Protein AF-A0A645EIF6-F1 (afdb_monomer)

Mean predicted aligned error: 8.86 Å

Radius of gyration: 21.14 Å; Cα contacts (8 Å, |Δi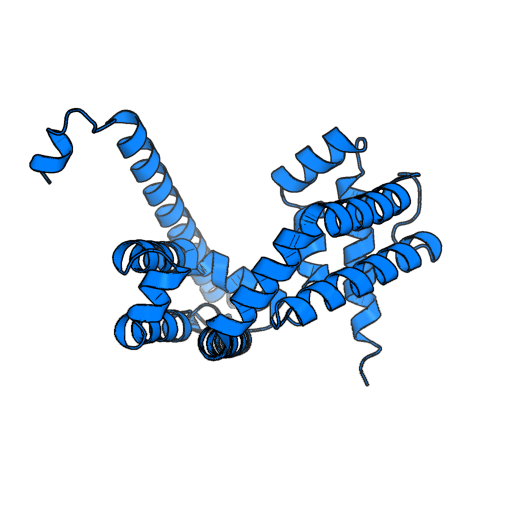|>4): 190; chains: 1; bounding box: 57×41×48 Å

Structure (mmCIF, N/CA/C/O backbone):
data_AF-A0A645EIF6-F1
#
_entry.id   AF-A0A645EIF6-F1
#
loop_
_atom_site.group_PDB
_atom_site.id
_atom_site.type_symbol
_atom_site.label_atom_id
_atom_site.label_alt_id
_atom_site.label_comp_id
_atom_site.label_asym_id
_atom_site.label_entity_id
_atom_site.label_seq_id
_atom_site.pdbx_PDB_ins_code
_atom_site.Cartn_x
_atom_site.Cartn_y
_atom_site.Cartn_z
_atom_site.occupancy
_atom_site.B_iso_or_equiv
_atom_site.auth_seq_id
_atom_site.auth_comp_id
_atom_site.auth_asym_id
_atom_site.auth_atom_id
_atom_site.pdbx_PDB_model_num
ATOM 1 N N . MET A 1 1 ? -27.249 -15.698 20.398 1.00 51.16 1 MET A N 1
ATOM 2 C CA . MET A 1 1 ? -26.925 -16.714 19.358 1.00 51.16 1 MET A CA 1
ATOM 3 C C . MET A 1 1 ? -28.160 -17.362 18.731 1.00 51.16 1 MET A C 1
ATOM 5 O O . MET A 1 1 ? -28.195 -17.423 17.511 1.00 51.16 1 MET A O 1
ATOM 9 N N . LYS A 1 2 ? -29.167 -17.816 19.500 1.00 51.44 2 LYS A N 1
ATOM 10 C CA . LYS A 1 2 ? -30.394 -18.413 18.924 1.00 51.44 2 LYS A CA 1
ATOM 11 C C . LYS A 1 2 ? -31.182 -17.463 18.007 1.00 51.44 2 LYS A C 1
ATOM 13 O O . LYS A 1 2 ? -31.677 -17.922 16.993 1.00 51.44 2 LYS A O 1
ATOM 18 N N . GLU A 1 3 ? -31.217 -16.166 18.308 1.00 53.44 3 GLU A N 1
ATOM 19 C CA . GLU A 1 3 ? -32.010 -15.179 17.551 1.00 53.44 3 GLU A CA 1
ATOM 20 C C . GLU A 1 3 ? -31.467 -14.873 16.145 1.00 53.44 3 GLU A C 1
ATOM 22 O O . GLU A 1 3 ? -32.241 -14.684 15.211 1.00 53.44 3 GLU A O 1
ATOM 27 N N . ILE A 1 4 ? -30.140 -14.888 15.960 1.00 56.91 4 ILE A N 1
ATOM 28 C CA . ILE A 1 4 ? -29.507 -14.660 14.646 1.00 56.91 4 ILE A CA 1
ATOM 29 C C . ILE A 1 4 ? -29.762 -15.854 13.715 1.00 56.91 4 ILE A C 1
ATOM 31 O O . ILE A 1 4 ? -29.999 -15.670 12.527 1.00 56.91 4 ILE A O 1
ATOM 35 N N . LEU A 1 5 ? -29.766 -17.073 14.268 1.00 56.78 5 LEU A N 1
ATOM 36 C CA . LEU A 1 5 ? -29.993 -18.321 13.530 1.00 56.78 5 LEU A CA 1
ATOM 37 C C . LEU A 1 5 ? -31.447 -18.498 13.060 1.00 56.78 5 LEU A C 1
ATOM 39 O O . LEU A 1 5 ? -31.705 -19.350 12.214 1.00 56.78 5 LEU A O 1
ATOM 43 N N . THR A 1 6 ? -32.384 -17.731 13.621 1.00 61.31 6 THR A N 1
ATOM 44 C CA . THR A 1 6 ? -33.819 -17.782 13.301 1.00 61.31 6 THR A CA 1
ATOM 45 C C . THR A 1 6 ? -34.284 -16.626 12.413 1.00 61.31 6 THR A C 1
ATOM 47 O O . THR A 1 6 ? -35.467 -16.553 12.093 1.00 61.31 6 THR A O 1
ATOM 50 N N . SER A 1 7 ? -33.387 -15.715 12.015 1.00 65.75 7 SER A N 1
ATOM 51 C CA . SER A 1 7 ? -33.741 -14.586 11.149 1.00 65.75 7 SER A CA 1
ATOM 52 C C . SER A 1 7 ? -34.007 -15.051 9.707 1.00 65.75 7 SER A C 1
ATOM 54 O O . SER A 1 7 ? -33.178 -15.771 9.148 1.00 65.75 7 SER A O 1
ATOM 56 N N . PRO A 1 8 ? -35.093 -14.598 9.049 1.00 64.19 8 PRO A N 1
ATOM 57 C CA . PRO A 1 8 ? -35.368 -14.896 7.638 1.00 64.19 8 PRO A CA 1
ATOM 58 C C . PRO A 1 8 ? -34.280 -14.404 6.670 1.00 64.19 8 PRO A C 1
ATOM 60 O O . PRO A 1 8 ? -34.199 -14.879 5.543 1.00 64.19 8 PRO A O 1
ATOM 63 N N . GLN A 1 9 ? -33.452 -13.446 7.103 1.00 64.50 9 GLN A N 1
ATOM 64 C CA . GLN A 1 9 ? -32.334 -12.890 6.333 1.00 64.50 9 GLN A CA 1
ATOM 65 C C . GLN A 1 9 ? -31.000 -13.610 6.604 1.00 64.50 9 GLN A C 1
ATOM 67 O O . GLN A 1 9 ? -29.973 -13.243 6.034 1.00 64.50 9 GLN A O 1
ATOM 72 N N . TYR A 1 10 ? -30.977 -14.608 7.495 1.00 67.62 10 TYR A N 1
ATOM 73 C CA . TYR A 1 10 ? -29.758 -15.331 7.844 1.00 67.62 10 TYR A CA 1
ATOM 74 C C . TYR A 1 10 ? -29.391 -16.351 6.762 1.00 67.62 10 TYR A C 1
ATOM 76 O O . TYR A 1 10 ? -29.879 -17.483 6.742 1.00 67.62 10 TYR A O 1
ATOM 84 N N . ASP A 1 11 ? -28.476 -15.959 5.876 1.00 79.69 11 ASP A N 1
ATOM 85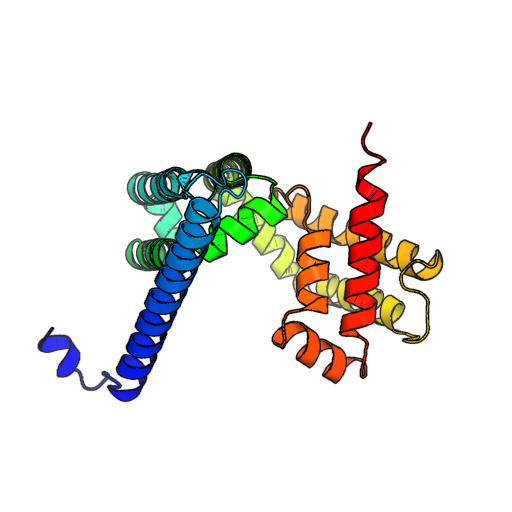 C CA . ASP A 1 11 ? -27.846 -16.882 4.938 1.00 79.69 11 ASP A CA 1
ATOM 86 C C . ASP A 1 11 ? -26.803 -17.740 5.672 1.00 79.69 11 ASP A C 1
ATOM 88 O O . ASP A 1 11 ? -25.649 -17.353 5.900 1.00 79.69 11 ASP A O 1
ATOM 92 N N . LYS A 1 12 ? -27.230 -18.946 6.050 1.00 77.81 12 LYS A N 1
ATOM 93 C CA . LYS A 1 12 ? -26.395 -19.946 6.721 1.00 77.81 12 LYS A CA 1
ATOM 94 C C . LYS A 1 12 ? -25.148 -20.312 5.906 1.00 77.81 12 LYS A C 1
ATOM 96 O O . LYS A 1 12 ? -24.107 -20.586 6.501 1.00 77.81 12 LYS A O 1
ATOM 101 N N . VAL A 1 13 ? -25.228 -20.314 4.574 1.00 77.88 13 VAL A N 1
ATOM 102 C CA . VAL A 1 13 ? -24.093 -20.635 3.695 1.00 77.88 13 VAL A CA 1
ATOM 103 C C . VAL A 1 13 ? -23.075 -19.499 3.738 1.00 77.88 13 VAL A C 1
ATOM 105 O O . VAL A 1 13 ? -21.893 -19.745 3.985 1.00 77.88 13 VAL A O 1
ATOM 108 N N . GLN A 1 14 ? -23.525 -18.250 3.608 1.00 73.75 14 GLN A N 1
ATOM 109 C CA . GLN A 1 14 ? -22.651 -17.081 3.714 1.00 73.75 14 GLN A CA 1
ATOM 110 C C . GLN A 1 14 ? -22.001 -16.970 5.105 1.00 73.75 14 GLN A C 1
ATOM 112 O O . GLN A 1 14 ? -20.808 -16.676 5.216 1.00 73.75 14 GLN A O 1
ATOM 117 N N . ALA A 1 15 ? -22.749 -17.256 6.174 1.00 74.38 15 ALA A N 1
ATOM 118 C CA . ALA A 1 15 ? -22.218 -17.264 7.535 1.00 74.38 15 ALA A CA 1
ATOM 119 C C . ALA A 1 15 ? -21.129 -18.333 7.729 1.00 74.38 15 ALA A C 1
ATOM 121 O O . ALA A 1 15 ? -20.091 -18.048 8.330 1.00 74.38 15 ALA A O 1
ATOM 122 N N . LEU A 1 16 ? -21.322 -19.539 7.182 1.00 77.19 16 LEU A N 1
ATOM 123 C CA . LEU A 1 16 ? -20.317 -20.605 7.206 1.00 77.19 16 LEU A CA 1
ATOM 124 C C . LEU A 1 16 ? -19.075 -20.250 6.378 1.00 77.19 16 LEU A C 1
ATOM 126 O O . LEU A 1 16 ? -17.961 -20.545 6.809 1.00 77.19 16 LEU A O 1
ATOM 130 N N . HIS A 1 17 ? -19.232 -19.573 5.236 1.00 73.56 17 HIS A N 1
ATOM 131 C CA . HIS A 1 17 ? -18.097 -19.054 4.468 1.00 73.56 17 HIS A CA 1
ATOM 132 C C . HIS A 1 17 ? -17.269 -18.051 5.276 1.00 73.56 17 HIS A C 1
ATOM 134 O O . HIS A 1 17 ? -16.054 -18.218 5.370 1.00 73.56 17 HIS A O 1
ATOM 140 N N . ARG A 1 18 ? -17.916 -17.080 5.934 1.00 71.69 18 ARG A N 1
ATOM 141 C CA . ARG A 1 18 ? -17.232 -16.112 6.811 1.00 71.69 18 ARG A CA 1
ATOM 142 C C . ARG A 1 18 ? -16.542 -16.793 7.995 1.00 71.69 18 ARG A C 1
ATOM 144 O O . ARG A 1 18 ? -15.424 -16.435 8.352 1.00 71.69 18 ARG A O 1
ATOM 151 N N . GLN A 1 19 ? -17.176 -17.801 8.597 1.00 75.12 19 GLN A N 1
ATOM 152 C CA . GLN A 1 19 ? -16.554 -18.587 9.668 1.00 75.12 19 GLN A CA 1
ATOM 153 C C . GLN A 1 19 ? -15.335 -19.367 9.173 1.00 75.12 19 GLN A C 1
ATOM 155 O O . GLN A 1 19 ? -14.311 -19.387 9.853 1.00 75.12 19 GLN A O 1
ATOM 160 N N . LYS A 1 20 ? -15.419 -19.989 7.992 1.00 81.88 20 LYS A N 1
ATOM 161 C CA . LYS A 1 20 ? -14.292 -20.694 7.376 1.00 81.88 20 LYS A CA 1
ATOM 162 C C . LYS A 1 20 ? -13.128 -19.741 7.113 1.00 81.88 20 LYS A C 1
ATOM 164 O O . LYS A 1 20 ? -12.001 -20.082 7.448 1.00 81.88 20 LYS A O 1
ATOM 169 N N . GLU A 1 21 ? -13.401 -18.564 6.562 1.00 72.38 21 GLU A N 1
ATOM 170 C CA . GLU A 1 21 ? -12.395 -17.528 6.320 1.00 72.38 21 GLU A CA 1
ATOM 171 C C . GLU A 1 21 ? -11.705 -17.102 7.624 1.00 72.38 21 GLU A C 1
ATOM 173 O O . GLU A 1 21 ? -10.480 -17.170 7.723 1.00 72.38 21 GLU A O 1
ATOM 178 N N . LEU A 1 22 ? -12.482 -16.808 8.674 1.00 69.00 22 LEU A N 1
ATOM 179 C CA . LEU A 1 22 ? -11.948 -16.478 9.997 1.00 69.00 22 LEU A CA 1
ATOM 180 C C . LEU A 1 22 ? -11.070 -17.605 10.570 1.00 69.00 22 LEU A C 1
ATOM 182 O O . LEU A 1 22 ? -10.012 -17.347 11.145 1.00 69.00 22 LEU A O 1
ATOM 186 N N . LEU A 1 23 ? -11.493 -18.864 10.429 1.00 81.06 23 LEU A N 1
ATOM 187 C CA . LEU A 1 23 ? -10.721 -20.022 10.885 1.00 81.06 23 LEU A CA 1
ATOM 188 C C . LEU A 1 23 ? -9.432 -20.209 10.076 1.00 81.06 23 LEU A C 1
ATOM 190 O O . LEU A 1 23 ? -8.394 -20.517 10.662 1.00 81.06 23 LEU A O 1
ATOM 194 N N . SER A 1 24 ? -9.470 -19.990 8.760 1.00 73.88 24 SER A N 1
ATOM 195 C CA . SER A 1 24 ? -8.284 -20.019 7.899 1.00 73.88 24 SER A CA 1
ATOM 196 C C . SER A 1 24 ? -7.268 -18.958 8.314 1.00 73.88 24 SER A C 1
ATOM 198 O O . SER A 1 24 ? -6.104 -19.294 8.513 1.00 73.88 24 SER A O 1
ATOM 200 N N . MET A 1 25 ? -7.709 -17.725 8.568 1.00 63.22 25 MET A N 1
ATOM 201 C CA . MET A 1 25 ? -6.835 -16.652 9.056 1.00 63.22 25 MET A CA 1
ATOM 202 C C . MET A 1 25 ? -6.209 -16.991 10.416 1.00 63.22 25 MET A C 1
ATOM 204 O O . MET A 1 25 ? -5.009 -16.803 10.616 1.00 63.22 25 MET A O 1
ATOM 208 N N . LYS A 1 26 ? -6.997 -17.554 11.346 1.00 73.38 26 LYS A N 1
ATOM 209 C CA . LYS A 1 26 ? -6.488 -18.014 12.650 1.00 73.38 26 LYS A CA 1
ATOM 210 C C . LYS A 1 26 ? -5.433 -19.108 12.500 1.00 73.38 26 LYS A C 1
ATOM 212 O O . LYS A 1 26 ? -4.408 -19.054 13.175 1.00 73.38 26 LYS A O 1
ATOM 217 N N . ARG A 1 27 ? -5.665 -20.088 11.622 1.00 83.00 27 ARG A N 1
ATOM 218 C CA . ARG A 1 27 ? -4.697 -21.152 11.321 1.00 83.00 27 ARG A CA 1
ATOM 219 C C . ARG A 1 27 ? -3.406 -20.575 10.746 1.00 83.00 27 ARG A C 1
ATOM 221 O O . ARG A 1 27 ? -2.331 -20.948 11.200 1.00 83.00 27 ARG A O 1
ATOM 228 N N . ASP A 1 28 ? -3.505 -19.672 9.778 1.00 74.81 28 ASP A N 1
ATOM 229 C CA . ASP A 1 28 ? -2.331 -19.103 9.117 1.00 74.81 28 ASP A CA 1
ATOM 230 C C . ASP A 1 28 ? -1.497 -18.276 10.108 1.00 74.81 28 ASP A C 1
ATOM 232 O O . ASP A 1 28 ? -0.284 -18.463 10.181 1.00 74.81 28 ASP A O 1
ATOM 236 N N . ARG A 1 29 ? -2.144 -17.493 10.986 1.00 75.69 29 ARG A N 1
ATOM 237 C CA . ARG A 1 29 ? -1.485 -16.822 12.122 1.00 75.69 29 ARG A CA 1
ATOM 238 C C . ARG A 1 29 ? -0.733 -17.811 13.016 1.00 75.69 29 ARG A C 1
ATOM 240 O O . ARG A 1 29 ? 0.424 -17.574 13.348 1.00 75.69 29 ARG A O 1
ATOM 247 N N . LEU A 1 30 ? -1.369 -18.918 13.408 1.00 78.06 30 LEU A N 1
ATOM 248 C CA . LEU A 1 30 ? -0.732 -19.941 14.248 1.00 78.06 30 LEU A CA 1
ATOM 249 C C . LEU A 1 30 ? 0.471 -20.591 13.551 1.00 78.06 30 LEU A C 1
ATOM 251 O O . LEU A 1 30 ? 1.512 -20.756 14.179 1.00 78.06 30 LEU A O 1
ATOM 255 N N . ASN A 1 31 ? 0.363 -20.908 12.260 1.00 79.31 31 ASN A N 1
ATOM 256 C CA . ASN A 1 31 ? 1.466 -21.473 11.480 1.00 79.31 31 ASN A CA 1
ATOM 257 C C . ASN A 1 31 ? 2.659 -20.511 11.392 1.00 79.31 31 ASN A C 1
ATOM 259 O O . ASN A 1 31 ? 3.809 -20.934 11.511 1.00 79.31 31 ASN A O 1
ATOM 263 N N . GLU A 1 32 ? 2.402 -19.212 11.223 1.00 71.19 32 GLU A N 1
ATOM 264 C CA . GLU A 1 32 ? 3.459 -18.201 11.228 1.00 71.19 32 GLU A CA 1
ATOM 265 C C . GLU A 1 32 ? 4.150 -18.100 12.595 1.00 71.19 32 GLU A C 1
ATOM 267 O O . GLU A 1 32 ? 5.382 -18.080 12.649 1.00 71.19 32 GLU A O 1
ATOM 272 N N . LEU A 1 33 ? 3.380 -18.121 13.692 1.00 72.12 33 LEU A N 1
ATOM 273 C CA . LEU A 1 33 ? 3.921 -18.145 15.056 1.00 72.12 33 LEU A CA 1
ATOM 274 C C . LEU A 1 33 ? 4.787 -19.391 15.299 1.00 72.12 33 LEU A C 1
ATOM 276 O O . LEU A 1 33 ? 5.881 -19.276 15.851 1.00 72.12 33 LEU A O 1
ATOM 280 N N . ILE A 1 34 ? 4.342 -20.567 14.845 1.00 80.12 34 ILE A N 1
ATOM 281 C CA . ILE A 1 34 ? 5.116 -21.815 14.934 1.00 80.12 34 ILE A CA 1
ATOM 282 C C . ILE A 1 34 ? 6.436 -21.682 14.163 1.00 80.12 34 ILE A C 1
ATOM 284 O O . ILE A 1 34 ? 7.499 -21.921 14.731 1.00 80.12 34 ILE A O 1
ATOM 288 N N . SER A 1 35 ? 6.400 -21.212 12.912 1.00 75.56 35 SER A N 1
ATOM 289 C CA . SER A 1 35 ? 7.607 -20.996 12.097 1.00 75.56 35 SER A CA 1
ATOM 290 C C . SER A 1 35 ? 8.598 -20.025 12.761 1.00 75.56 35 SER A C 1
ATOM 292 O O . SER A 1 35 ? 9.815 -20.205 12.673 1.00 75.56 35 SER A O 1
ATOM 294 N N . MET A 1 36 ? 8.110 -18.981 13.438 1.00 69.44 36 MET A N 1
ATOM 295 C CA . MET A 1 36 ? 8.966 -18.060 14.198 1.00 69.44 36 MET A CA 1
ATOM 296 C C . MET A 1 36 ? 9.639 -18.751 15.391 1.00 69.44 36 MET A C 1
ATOM 298 O O . MET A 1 36 ? 10.845 -18.589 15.593 1.00 69.44 36 MET A O 1
ATOM 302 N N . ILE A 1 37 ? 8.890 -19.562 16.147 1.00 74.88 37 ILE A N 1
ATOM 303 C CA . ILE A 1 37 ? 9.431 -20.364 17.254 1.00 74.88 37 ILE A CA 1
ATOM 304 C C . ILE A 1 37 ? 10.510 -21.323 16.738 1.00 74.88 37 ILE A C 1
ATOM 306 O O . ILE A 1 37 ? 11.595 -21.389 17.312 1.00 74.88 37 ILE A O 1
ATOM 310 N N . GLU A 1 38 ? 10.262 -22.014 15.626 1.00 81.19 38 GLU A N 1
ATOM 311 C CA . GLU A 1 38 ? 11.224 -22.938 15.018 1.00 81.19 38 GLU A CA 1
ATOM 312 C C . GLU A 1 38 ? 12.530 -22.248 14.601 1.00 81.19 38 GLU A C 1
ATOM 314 O O . GLU A 1 38 ? 13.613 -22.790 14.828 1.00 81.19 38 GLU A O 1
ATOM 319 N N . LYS A 1 39 ? 12.460 -21.041 14.022 1.00 72.81 39 LYS A N 1
ATOM 320 C CA . LYS A 1 39 ? 13.656 -20.250 13.677 1.00 72.81 39 LYS A CA 1
ATOM 321 C C . LYS A 1 39 ? 14.458 -19.853 14.916 1.00 72.81 39 LYS A C 1
ATOM 323 O O . LYS A 1 39 ? 15.686 -19.943 14.893 1.00 72.81 39 LYS A O 1
ATOM 328 N N . LYS A 1 40 ? 13.772 -19.474 16.001 1.00 69.12 40 LYS A N 1
ATOM 329 C CA . LYS A 1 40 ? 14.403 -19.147 17.288 1.00 69.12 40 LYS A CA 1
ATOM 330 C C . LYS A 1 40 ? 15.087 -20.367 17.910 1.00 69.12 40 LYS A C 1
ATOM 332 O O . LYS A 1 40 ? 16.219 -20.260 18.370 1.00 69.12 40 LYS A O 1
ATOM 337 N N . LEU A 1 41 ? 14.436 -21.533 17.880 1.00 76.62 41 LEU A N 1
ATOM 338 C CA . LEU A 1 41 ? 15.011 -22.795 18.363 1.00 76.62 41 LEU A CA 1
ATOM 339 C C . LEU A 1 41 ? 16.270 -23.209 17.584 1.00 76.62 41 LEU A C 1
ATOM 341 O O . LEU A 1 41 ? 17.172 -23.809 18.158 1.00 76.62 41 LEU A O 1
ATOM 345 N N . LYS A 1 42 ? 16.360 -22.859 16.295 1.00 82.25 42 LYS A N 1
ATOM 346 C CA . LYS A 1 42 ? 17.521 -23.135 15.429 1.00 82.25 42 LYS A CA 1
ATOM 347 C C . LYS A 1 42 ? 18.681 -22.13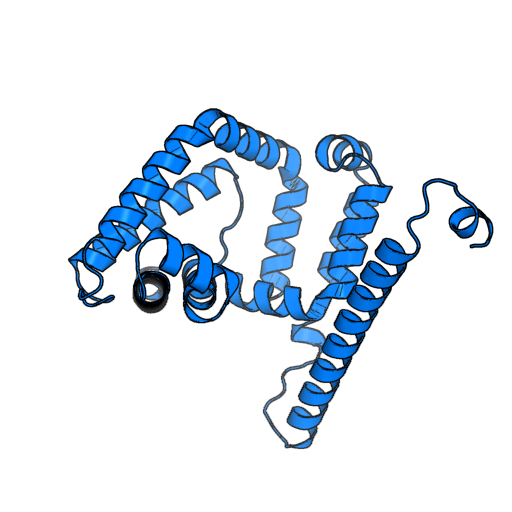8 15.589 1.00 82.25 42 LYS A C 1
ATOM 349 O O . LYS A 1 42 ? 19.636 -22.206 14.823 1.00 82.25 42 LYS A O 1
ATOM 354 N N . GLY A 1 43 ? 18.613 -21.218 16.554 1.00 69.44 43 GLY A N 1
ATOM 355 C CA . GLY A 1 43 ? 19.682 -20.249 16.819 1.00 69.44 43 GLY A CA 1
ATOM 356 C C . GLY A 1 43 ? 19.782 -19.110 15.798 1.00 69.44 43 GLY A C 1
ATOM 357 O O . GLY A 1 43 ? 20.800 -18.425 15.759 1.00 69.44 43 GLY A O 1
ATOM 358 N N . GLY A 1 44 ? 18.751 -18.894 14.968 1.00 61.12 44 GLY A N 1
ATOM 359 C CA . GLY A 1 44 ? 18.679 -17.718 14.095 1.00 61.12 44 GLY A CA 1
ATOM 360 C C . GLY A 1 44 ? 18.604 -16.423 14.911 1.00 61.12 44 GLY A C 1
ATOM 361 O O . GLY A 1 44 ? 18.023 -16.419 16.000 1.00 61.12 44 GLY A O 1
ATOM 362 N N . SER A 1 45 ? 19.193 -15.331 14.399 1.00 57.78 45 SER A N 1
ATOM 363 C CA . SER A 1 45 ? 19.194 -14.037 15.090 1.00 57.78 45 SER A CA 1
ATOM 364 C C . SER A 1 45 ? 17.773 -13.624 15.467 1.00 57.78 45 SER A C 1
ATOM 366 O O . SER A 1 45 ? 16.822 -13.793 14.704 1.00 57.78 45 SER A O 1
ATOM 368 N N . THR A 1 46 ? 17.648 -13.101 16.676 1.00 47.44 46 THR A N 1
ATOM 369 C CA . THR A 1 46 ? 16.412 -12.679 17.325 1.00 47.44 46 THR A CA 1
ATOM 370 C C . THR A 1 46 ? 15.600 -11.711 16.460 1.00 47.44 46 THR A C 1
ATOM 372 O O . THR A 1 46 ? 15.875 -10.520 16.488 1.00 47.44 46 THR A O 1
ATOM 375 N N . MET A 1 47 ? 14.570 -12.197 15.760 1.00 50.88 47 MET A N 1
ATOM 376 C CA . MET A 1 47 ? 13.338 -11.412 15.629 1.00 50.88 47 MET A CA 1
ATOM 377 C C . MET A 1 47 ? 12.626 -11.545 16.969 1.00 50.88 47 MET A C 1
ATOM 379 O O . MET A 1 47 ? 12.199 -12.640 17.359 1.00 50.88 47 MET A O 1
ATOM 383 N N . SER A 1 48 ? 12.583 -10.468 17.738 1.00 56.06 48 SER A N 1
ATOM 384 C CA . SER A 1 48 ? 11.792 -10.454 18.961 1.00 56.06 48 SER A CA 1
ATOM 385 C C . SER A 1 48 ? 10.307 -10.405 18.581 1.00 56.06 48 SER A C 1
ATOM 387 O O . SER A 1 48 ? 9.930 -9.701 17.654 1.00 56.06 48 SER A O 1
ATOM 389 N N . PHE A 1 49 ? 9.430 -11.120 19.297 1.00 56.94 49 PHE A N 1
ATOM 390 C CA . PHE A 1 49 ? 7.971 -11.029 19.083 1.00 56.94 49 PHE A CA 1
ATOM 391 C C . PHE A 1 49 ? 7.438 -9.582 19.158 1.00 56.94 49 PHE A C 1
ATOM 393 O O . PHE A 1 49 ? 6.357 -9.313 18.650 1.00 56.94 49 PHE A O 1
ATOM 400 N N . ARG A 1 50 ? 8.212 -8.662 19.755 1.00 63.91 50 ARG A N 1
ATOM 401 C CA . ARG A 1 50 ? 7.920 -7.227 19.834 1.00 63.91 50 ARG A CA 1
ATOM 402 C C . ARG A 1 50 ? 7.958 -6.524 18.481 1.00 63.91 50 ARG A C 1
ATOM 404 O O . ARG A 1 50 ? 7.212 -5.581 18.293 1.00 63.91 50 ARG A O 1
ATOM 411 N N . GLU A 1 51 ? 8.762 -6.996 17.529 1.00 69.00 51 GLU A N 1
ATOM 412 C CA . GLU A 1 51 ? 8.852 -6.377 16.196 1.00 69.00 51 GLU A CA 1
ATOM 413 C C . GLU A 1 51 ? 7.545 -6.470 15.406 1.00 69.00 51 GLU A C 1
ATOM 415 O O . GLU A 1 51 ? 7.384 -5.740 14.438 1.00 69.00 51 GLU A O 1
ATOM 420 N N . PHE A 1 52 ? 6.621 -7.355 15.803 1.00 81.38 52 PHE A N 1
ATOM 421 C CA . PHE A 1 52 ? 5.297 -7.504 15.193 1.00 81.38 52 PHE A CA 1
ATOM 422 C C . PHE A 1 52 ? 4.151 -7.041 16.106 1.00 81.38 52 PHE A C 1
ATOM 424 O O . PHE A 1 52 ? 2.987 -7.265 15.772 1.00 81.38 52 PHE A O 1
ATOM 431 N N . ASP A 1 53 ? 4.468 -6.448 17.260 1.00 86.31 53 ASP A N 1
ATOM 432 C CA . ASP A 1 53 ? 3.486 -6.049 18.264 1.00 86.31 53 ASP A CA 1
ATOM 433 C C . ASP A 1 53 ? 2.749 -4.778 17.831 1.00 86.31 53 ASP A C 1
ATOM 435 O O . ASP A 1 53 ? 3.310 -3.686 17.836 1.00 86.31 53 ASP A O 1
ATOM 439 N N . MET A 1 54 ? 1.473 -4.919 17.470 1.00 91.50 54 MET A N 1
ATOM 440 C CA . MET A 1 54 ? 0.619 -3.797 17.068 1.00 91.50 54 MET A CA 1
ATOM 441 C C . MET A 1 54 ? -0.218 -3.256 18.237 1.00 91.50 54 MET A C 1
ATOM 443 O O . MET A 1 54 ? -1.123 -2.453 18.004 1.00 91.50 54 MET A O 1
ATOM 447 N N . SER A 1 55 ? 0.029 -3.691 19.480 1.00 91.81 55 SER A N 1
ATOM 448 C CA . SER A 1 55 ? -0.805 -3.338 20.639 1.00 91.81 55 SER A CA 1
ATOM 449 C C . SER A 1 55 ? -0.896 -1.831 20.857 1.00 91.81 55 SER A C 1
ATOM 451 O O . SER A 1 55 ? -1.971 -1.331 21.178 1.00 91.81 55 SER A O 1
ATOM 453 N N . GLU A 1 56 ? 0.199 -1.097 20.636 1.00 94.44 56 GLU A N 1
ATOM 454 C CA . GLU A 1 56 ? 0.195 0.365 20.728 1.00 94.44 56 GLU A CA 1
ATOM 455 C C . GLU A 1 56 ? -0.752 0.980 19.693 1.00 94.44 56 GLU A C 1
ATOM 457 O O . GLU A 1 56 ? -1.635 1.758 20.049 1.00 94.44 56 GLU A O 1
ATOM 462 N N . TYR A 1 57 ? -0.621 0.591 18.422 1.00 95.69 57 TYR A N 1
ATOM 463 C CA . TYR A 1 57 ? -1.496 1.077 17.358 1.00 95.69 57 TYR A CA 1
ATOM 464 C C . TYR A 1 57 ? -2.965 0.712 17.593 1.00 95.69 57 TYR A C 1
ATOM 466 O O . TYR A 1 57 ? -3.854 1.541 17.408 1.00 95.69 57 TYR A O 1
ATOM 474 N N . ILE A 1 58 ? -3.238 -0.514 18.040 1.00 96.31 58 ILE A N 1
ATOM 475 C CA . ILE A 1 58 ? -4.596 -0.934 18.395 1.00 96.31 58 ILE A CA 1
ATOM 476 C C . ILE A 1 58 ? -5.129 -0.072 19.547 1.00 96.31 58 ILE A C 1
ATOM 478 O O . ILE A 1 58 ? -6.278 0.358 19.492 1.00 96.31 58 ILE A O 1
ATOM 482 N N . GLY A 1 59 ? -4.296 0.226 20.548 1.00 96.75 59 GLY A N 1
ATOM 483 C CA . GLY A 1 59 ? -4.636 1.130 21.644 1.00 96.75 59 GLY A CA 1
ATOM 484 C C . GLY A 1 59 ? -5.013 2.526 21.153 1.00 96.75 59 GLY A C 1
ATOM 485 O O . GLY A 1 59 ? -6.048 3.042 21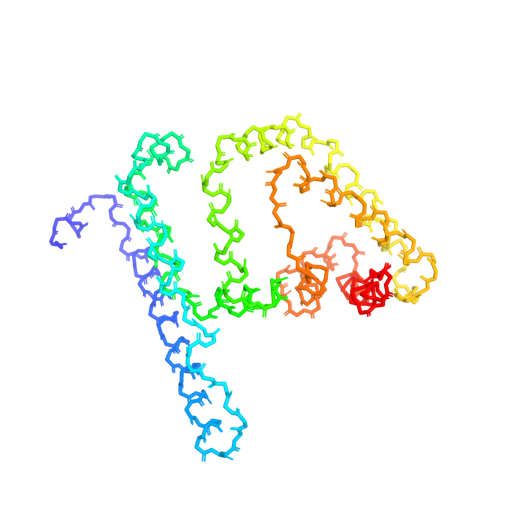.555 1.00 96.75 59 GLY A O 1
ATOM 486 N N . VAL A 1 60 ? -4.247 3.090 20.214 1.00 97.00 60 VAL A N 1
ATOM 487 C CA . VAL A 1 60 ? -4.562 4.382 19.576 1.00 97.00 60 VAL A CA 1
ATOM 488 C C . VAL A 1 60 ? -5.949 4.368 18.939 1.00 97.00 60 VAL A C 1
ATOM 490 O O . VAL A 1 60 ? -6.719 5.305 19.130 1.00 97.00 60 VAL A O 1
ATOM 493 N N . LEU A 1 61 ? -6.290 3.309 18.198 1.00 97.12 61 LEU A N 1
ATOM 494 C CA . LEU A 1 61 ? -7.601 3.200 17.557 1.00 97.12 61 LEU A CA 1
ATOM 495 C C . LEU A 1 61 ? -8.734 3.073 18.579 1.00 97.12 61 LEU A C 1
ATOM 497 O O . LEU A 1 61 ? -9.784 3.680 18.394 1.00 97.12 61 LEU A O 1
ATOM 501 N N . GLU A 1 62 ? -8.546 2.297 19.647 1.00 97.19 62 GLU A N 1
ATOM 502 C CA . GLU A 1 62 ? -9.557 2.147 20.702 1.00 97.19 62 GLU A CA 1
ATOM 503 C C . GLU A 1 62 ? -9.753 3.455 21.487 1.00 97.19 62 GLU A C 1
ATOM 505 O O . GLU A 1 62 ? -10.891 3.810 21.790 1.00 97.19 62 GLU A O 1
ATOM 510 N N . THR A 1 63 ? -8.682 4.211 21.753 1.00 97.00 63 THR A N 1
ATOM 511 C CA . THR A 1 63 ? -8.763 5.555 22.346 1.00 97.00 63 THR A CA 1
ATOM 512 C C . THR A 1 63 ? -9.489 6.519 21.413 1.00 97.00 63 THR A C 1
ATOM 514 O O . THR A 1 63 ? -10.474 7.125 21.825 1.00 97.00 63 THR A O 1
ATOM 517 N N . PHE A 1 64 ? -9.092 6.593 20.137 1.00 96.88 64 PHE A N 1
ATOM 518 C CA . PHE A 1 64 ? -9.756 7.448 19.150 1.00 96.88 64 PHE A CA 1
ATOM 519 C C . PHE A 1 64 ? -11.248 7.126 19.036 1.00 96.88 64 PHE A C 1
ATOM 521 O O . PHE A 1 64 ? -12.085 8.024 19.026 1.00 96.88 64 PHE A O 1
ATOM 528 N N . LYS A 1 65 ? -11.591 5.831 19.021 1.00 95.50 65 LYS A N 1
ATOM 529 C CA . LYS A 1 65 ? -12.980 5.373 19.017 1.00 95.50 65 LYS A CA 1
ATOM 530 C C . LYS A 1 65 ? -13.776 5.986 20.169 1.00 95.50 65 LYS A C 1
ATOM 532 O O . LYS A 1 65 ? -14.901 6.406 19.946 1.00 95.50 65 LYS A O 1
ATOM 537 N N . GLN A 1 66 ? -13.223 5.988 21.381 1.00 94.69 66 GLN A N 1
ATOM 538 C CA . GLN A 1 66 ? -13.912 6.435 22.595 1.00 94.69 66 GLN A CA 1
ATOM 539 C C . GLN A 1 66 ? -13.951 7.959 22.740 1.00 94.69 66 GLN A C 1
ATOM 541 O O . GLN A 1 66 ? -14.951 8.493 23.207 1.00 94.69 66 GLN A O 1
ATOM 546 N N . GLU A 1 67 ? -12.874 8.646 22.364 1.00 96.19 67 GLU A N 1
ATOM 547 C CA . GLU A 1 67 ? -12.715 10.086 22.595 1.00 96.19 67 GLU A CA 1
ATOM 548 C C . GLU A 1 67 ? -13.281 10.948 21.454 1.00 96.19 67 GLU A C 1
ATOM 550 O O . GLU A 1 67 ? -13.640 12.100 21.686 1.00 96.19 67 GLU A O 1
ATOM 555 N N . HIS A 1 68 ? -13.423 10.392 20.244 1.00 95.19 68 HIS A N 1
ATOM 556 C CA . HIS A 1 68 ? -13.844 11.120 19.040 1.00 95.19 68 HIS A CA 1
ATOM 557 C C . HIS A 1 68 ? -15.107 10.523 18.397 1.00 95.19 68 HIS A C 1
ATOM 559 O O . HIS A 1 68 ? -15.160 10.316 17.182 1.00 95.19 68 HIS A O 1
ATOM 565 N N . GLU A 1 69 ? -16.144 10.244 19.195 1.00 94.81 69 GLU A N 1
ATOM 566 C CA . GLU A 1 69 ? -17.387 9.607 18.721 1.00 94.81 69 GLU A CA 1
ATOM 567 C C . GLU A 1 69 ? -17.999 10.324 17.504 1.00 94.81 69 GLU A C 1
ATOM 569 O O . GLU A 1 69 ? -18.330 9.673 16.511 1.00 94.81 69 GLU A O 1
ATOM 574 N N . ASP A 1 70 ? -18.080 11.657 17.530 1.00 95.75 70 ASP A N 1
ATOM 575 C CA . ASP A 1 70 ? -18.643 12.448 16.428 1.00 95.75 70 ASP A CA 1
ATOM 576 C C . ASP A 1 70 ? -17.879 12.241 15.111 1.00 95.75 70 ASP A C 1
ATOM 578 O O . ASP A 1 70 ? -18.482 12.083 14.047 1.00 95.75 70 ASP A O 1
ATOM 582 N N . GLU A 1 71 ? -16.546 12.202 15.161 1.00 94.69 71 GLU A N 1
ATOM 583 C CA . GLU A 1 71 ? -15.708 11.972 13.981 1.00 94.69 71 GLU A CA 1
ATOM 584 C C . GLU A 1 71 ? -15.814 10.528 13.490 1.00 94.69 71 GLU A C 1
ATOM 586 O O . GLU A 1 71 ? -15.880 10.275 12.282 1.00 94.69 71 GLU A O 1
ATOM 591 N N . VAL A 1 72 ? -15.886 9.575 14.422 1.00 95.25 72 VAL A N 1
ATOM 592 C CA . VAL A 1 72 ? -16.091 8.158 14.118 1.00 95.25 72 VAL A CA 1
ATOM 593 C C . VAL A 1 72 ? -17.423 7.959 13.401 1.00 95.25 72 VAL A C 1
ATOM 595 O O . VAL A 1 72 ? -17.465 7.335 12.341 1.00 95.25 72 VAL A O 1
ATOM 598 N N . VAL A 1 73 ? -18.511 8.524 13.922 1.00 95.88 73 VAL A N 1
ATOM 599 C CA . VAL A 1 73 ? -19.833 8.443 13.291 1.00 95.88 73 VAL A CA 1
ATOM 600 C C . VAL A 1 73 ? -19.823 9.147 11.935 1.00 95.88 73 VAL A C 1
ATOM 602 O O . VAL A 1 73 ? -20.271 8.569 10.944 1.00 95.88 73 VAL A O 1
ATOM 605 N N . LYS A 1 74 ? -19.252 10.352 11.851 1.00 95.75 74 LYS A N 1
ATOM 606 C CA . LYS A 1 74 ? -19.225 11.144 10.615 1.00 95.75 74 LYS A CA 1
ATOM 607 C C . LYS A 1 74 ? -18.474 10.452 9.477 1.00 95.75 74 LYS A C 1
ATOM 609 O O . LYS A 1 74 ? -18.970 10.429 8.353 1.00 95.75 74 LYS A O 1
ATOM 614 N N . TYR A 1 75 ? -17.282 9.916 9.741 1.00 93.38 75 TYR A N 1
ATOM 615 C CA . TYR A 1 75 ? -16.394 9.421 8.684 1.00 93.38 75 TYR A CA 1
ATOM 616 C C . TYR A 1 75 ? -16.372 7.897 8.543 1.00 93.38 75 TYR A C 1
ATOM 618 O O . TYR A 1 75 ? -16.100 7.377 7.460 1.00 93.38 75 TYR A O 1
ATOM 626 N N . TYR A 1 76 ? -16.662 7.165 9.618 1.00 91.44 76 TYR A N 1
ATOM 627 C CA . TYR A 1 76 ? -16.667 5.700 9.636 1.00 91.44 76 TYR A CA 1
ATOM 628 C C . TYR A 1 76 ? -18.080 5.112 9.763 1.00 91.44 76 TYR A C 1
ATOM 630 O O . TYR A 1 76 ? -18.239 3.892 9.703 1.00 91.44 76 TYR A O 1
ATOM 638 N N . GLY A 1 77 ? -19.105 5.963 9.873 1.00 94.31 77 GLY A N 1
ATOM 639 C CA . GLY A 1 77 ? -20.526 5.620 9.832 1.00 94.31 77 GLY A CA 1
ATOM 640 C C . GLY A 1 77 ? -21.119 5.287 11.199 1.00 94.31 77 GLY A C 1
ATOM 641 O O . GLY A 1 77 ? -22.196 5.766 11.536 1.00 94.31 77 GLY A O 1
ATOM 642 N N . SER A 1 78 ? -20.438 4.466 12.000 1.00 95.94 78 SER A N 1
ATOM 643 C CA . SER A 1 78 ? -20.837 4.192 13.384 1.00 95.94 78 SER A CA 1
ATOM 644 C C . SER A 1 78 ? -19.684 3.635 14.214 1.00 95.94 78 SER A C 1
ATOM 646 O O . SER A 1 78 ? -18.700 3.108 13.686 1.00 95.94 78 SER A O 1
ATOM 648 N N . MET A 1 79 ? -19.861 3.670 15.533 1.00 95.25 79 MET A N 1
ATOM 649 C CA . MET A 1 79 ? -18.958 3.048 16.502 1.00 95.25 79 MET A CA 1
ATOM 650 C C . MET A 1 79 ? -18.796 1.539 16.271 1.00 95.25 79 MET A C 1
ATOM 652 O O . MET A 1 79 ? -17.699 0.995 16.435 1.00 95.25 79 MET A O 1
ATOM 656 N N . ASP A 1 80 ? -19.865 0.861 15.848 1.00 94.19 80 ASP A N 1
ATOM 657 C CA . ASP A 1 80 ? -19.847 -0.571 15.545 1.00 94.19 80 ASP A CA 1
ATOM 658 C C . ASP A 1 80 ? -19.051 -0.873 14.272 1.00 94.19 80 ASP A C 1
ATOM 660 O O . ASP A 1 80 ? -18.241 -1.802 14.256 1.00 94.19 80 ASP A O 1
ATOM 664 N N . GLU A 1 81 ? -19.229 -0.079 13.212 1.00 94.75 81 GLU A N 1
ATOM 665 C CA . GLU A 1 81 ? -18.459 -0.224 11.969 1.00 94.75 81 GLU A CA 1
ATOM 666 C C . GLU A 1 81 ? -16.967 0.045 12.194 1.00 94.75 81 GLU A C 1
ATOM 668 O O . GLU A 1 81 ? -16.118 -0.712 11.715 1.00 94.75 81 GLU A O 1
ATOM 673 N N . PHE A 1 82 ? -16.627 1.059 12.992 1.00 96.06 82 PHE A N 1
ATOM 674 C CA . PHE A 1 82 ? -15.238 1.301 13.377 1.00 96.06 82 PHE A CA 1
ATOM 675 C C . PHE A 1 82 ? -14.676 0.163 14.243 1.00 96.06 82 PHE A C 1
ATOM 677 O O . PHE A 1 82 ? -13.572 -0.321 13.994 1.00 96.06 82 PHE A O 1
ATOM 684 N N . GLY A 1 83 ? -15.467 -0.364 15.185 1.00 95.50 83 GLY A N 1
ATOM 685 C CA . GLY A 1 83 ? -15.105 -1.546 15.972 1.00 95.50 83 GLY A CA 1
ATOM 686 C C . GLY A 1 83 ? -14.795 -2.776 15.111 1.00 95.50 83 GLY A C 1
ATOM 687 O O . GLY A 1 83 ? -13.804 -3.462 15.353 1.00 95.50 83 GLY A O 1
ATOM 688 N N . LYS A 1 84 ? -15.573 -3.029 14.051 1.00 94.25 84 LYS A N 1
ATOM 689 C CA . LYS A 1 84 ? -15.297 -4.122 13.099 1.00 94.25 84 LYS A CA 1
ATOM 690 C C . LYS A 1 84 ? -13.963 -3.938 12.373 1.00 94.25 84 LYS A C 1
ATOM 692 O O . LYS A 1 84 ? -13.269 -4.928 12.138 1.00 94.25 84 LYS A O 1
ATOM 697 N N . LYS A 1 85 ? -13.581 -2.699 12.035 1.00 93.25 85 LYS A N 1
ATOM 698 C CA . LYS A 1 85 ? -12.266 -2.398 11.438 1.00 93.25 85 LYS A CA 1
ATOM 699 C C . LYS A 1 85 ? -11.131 -2.734 12.408 1.00 93.25 85 LYS A C 1
ATOM 701 O O . LYS A 1 85 ? -10.179 -3.398 12.004 1.00 93.25 85 LYS A O 1
ATOM 706 N N . ILE A 1 86 ? -11.265 -2.367 13.684 1.00 95.50 86 ILE A N 1
ATOM 707 C CA . ILE A 1 86 ? -10.285 -2.717 14.725 1.00 95.50 86 ILE A CA 1
ATOM 708 C C . ILE A 1 86 ? -10.166 -4.244 14.878 1.00 95.50 86 ILE A C 1
ATOM 710 O O . ILE A 1 86 ? -9.059 -4.781 14.883 1.00 95.50 86 ILE A O 1
ATOM 714 N N . GLU A 1 87 ? -11.283 -4.975 14.923 1.00 92.56 87 GLU A N 1
ATOM 715 C CA . GLU A 1 87 ? -11.265 -6.445 15.006 1.00 92.56 87 GLU A CA 1
ATOM 716 C C . GLU A 1 87 ? -10.648 -7.110 13.765 1.00 92.56 87 GLU A C 1
ATOM 718 O O . GLU A 1 87 ? -9.952 -8.128 13.871 1.00 92.56 87 GLU A O 1
ATOM 723 N N . HIS A 1 88 ? -10.843 -6.523 12.580 1.00 90.19 88 HIS A N 1
ATOM 724 C CA . HIS A 1 88 ? -10.164 -6.968 11.366 1.00 90.19 88 HIS A CA 1
ATOM 725 C C . HIS A 1 88 ? -8.647 -6.772 11.467 1.00 90.19 88 HIS A C 1
ATOM 727 O O . HIS A 1 88 ? -7.900 -7.678 11.088 1.00 90.19 88 HIS A O 1
ATOM 733 N N . ILE A 1 89 ? -8.188 -5.637 12.009 1.00 91.19 89 ILE A N 1
ATOM 734 C CA . ILE A 1 89 ? -6.764 -5.372 12.251 1.00 91.19 89 ILE A CA 1
ATOM 735 C C . ILE A 1 89 ? -6.198 -6.401 13.234 1.00 91.19 89 ILE A C 1
ATOM 737 O O . ILE A 1 89 ? -5.225 -7.073 12.899 1.00 91.19 89 ILE A O 1
ATOM 741 N N . LYS A 1 90 ? -6.860 -6.627 14.377 1.00 88.62 90 LYS A N 1
ATOM 742 C CA . LYS A 1 90 ? -6.473 -7.655 15.365 1.00 88.62 90 LYS A CA 1
ATOM 743 C C . LYS A 1 90 ? -6.380 -9.053 14.742 1.00 88.62 90 LYS A C 1
ATOM 745 O O . LYS A 1 90 ? -5.436 -9.798 14.990 1.00 88.62 90 LYS A O 1
ATOM 750 N N . SER A 1 91 ? -7.330 -9.414 13.879 1.00 86.44 91 SER A N 1
ATOM 751 C CA . SER A 1 91 ? -7.351 -10.729 13.217 1.00 86.44 91 SER A CA 1
ATOM 752 C C . SER A 1 91 ? -6.268 -10.895 12.139 1.00 86.44 91 SER A C 1
ATOM 754 O O . SER A 1 91 ? -5.920 -12.025 11.799 1.00 86.44 91 SER A O 1
ATOM 756 N N . ASN A 1 92 ? -5.728 -9.792 11.610 1.00 87.12 92 ASN A N 1
ATOM 757 C CA . ASN A 1 92 ? -4.689 -9.751 10.572 1.00 87.12 92 ASN A CA 1
ATOM 758 C C . ASN A 1 92 ? -3.354 -9.192 11.078 1.00 87.12 92 ASN A C 1
ATOM 760 O O . ASN A 1 92 ? -2.497 -8.846 10.265 1.00 87.12 92 ASN A O 1
ATOM 764 N N . GLU A 1 93 ? -3.181 -9.101 12.393 1.00 86.50 93 GLU A N 1
ATOM 765 C CA . GLU A 1 93 ? -2.105 -8.368 13.059 1.00 86.50 93 GLU A CA 1
ATOM 766 C C . GLU A 1 93 ? -0.729 -8.620 12.432 1.00 86.50 93 GLU A C 1
ATOM 768 O O . GLU A 1 93 ? -0.095 -7.688 11.952 1.00 86.50 93 GLU A O 1
ATOM 773 N N . ILE A 1 94 ? -0.313 -9.887 12.316 1.00 84.31 94 ILE A N 1
ATOM 774 C CA . ILE A 1 94 ? 1.015 -10.240 11.784 1.00 84.31 94 ILE A CA 1
ATOM 775 C C . ILE A 1 94 ? 1.176 -9.801 10.323 1.00 84.31 94 ILE A C 1
ATOM 777 O O . ILE A 1 94 ? 2.237 -9.326 9.915 1.00 84.31 94 ILE A O 1
ATOM 781 N N . ARG A 1 95 ? 0.125 -9.951 9.512 1.00 87.75 95 ARG A N 1
ATOM 782 C CA . ARG A 1 95 ? 0.149 -9.546 8.103 1.00 87.75 95 ARG A CA 1
ATOM 783 C C . ARG A 1 95 ? 0.292 -8.031 7.983 1.00 87.75 95 ARG A C 1
ATOM 785 O O . ARG A 1 95 ? 1.077 -7.572 7.161 1.00 87.75 95 ARG A O 1
ATOM 792 N N . ILE A 1 96 ? -0.460 -7.276 8.782 1.00 92.38 96 ILE A N 1
ATOM 793 C CA . ILE A 1 96 ? -0.419 -5.809 8.788 1.00 92.38 96 ILE A CA 1
ATOM 794 C C . ILE A 1 96 ? 0.931 -5.327 9.314 1.00 92.38 96 ILE A C 1
ATOM 796 O O . ILE A 1 96 ? 1.560 -4.516 8.649 1.00 92.38 96 ILE A O 1
ATOM 800 N N . ALA A 1 97 ? 1.425 -5.897 10.413 1.00 91.38 97 ALA A N 1
ATOM 801 C CA . ALA A 1 97 ? 2.744 -5.613 10.967 1.00 91.38 97 ALA A CA 1
ATOM 802 C C . ALA A 1 97 ? 3.859 -5.795 9.925 1.00 91.38 97 ALA A C 1
ATOM 804 O O . ALA A 1 97 ? 4.686 -4.912 9.730 1.00 91.38 97 ALA A O 1
ATOM 805 N N . LYS A 1 98 ? 3.848 -6.904 9.173 1.00 90.38 98 LYS A N 1
ATOM 806 C CA . LYS A 1 98 ? 4.813 -7.131 8.083 1.00 90.38 98 LYS A CA 1
ATOM 807 C C . LYS A 1 98 ? 4.751 -6.052 7.001 1.00 90.38 98 LYS A C 1
ATOM 809 O O . LYS A 1 98 ? 5.795 -5.679 6.477 1.00 90.38 98 LYS A O 1
ATOM 814 N N . LEU A 1 99 ? 3.556 -5.584 6.638 1.00 93.75 99 LEU A N 1
ATOM 815 C CA . LEU A 1 99 ? 3.394 -4.520 5.643 1.00 93.75 99 LEU A CA 1
ATOM 816 C C . LEU A 1 99 ? 3.845 -3.168 6.204 1.00 93.75 99 LEU A C 1
ATOM 818 O O . LEU A 1 99 ? 4.604 -2.477 5.537 1.00 93.75 99 LEU A O 1
ATOM 822 N N . ALA A 1 100 ? 3.478 -2.856 7.449 1.00 93.88 100 ALA A N 1
ATOM 823 C CA . ALA A 1 100 ? 3.911 -1.662 8.164 1.00 93.88 100 ALA A CA 1
ATOM 824 C C . ALA A 1 100 ? 5.442 -1.574 8.238 1.00 93.88 100 ALA A C 1
ATOM 826 O O . ALA A 1 100 ? 6.016 -0.569 7.838 1.00 93.88 100 ALA A O 1
ATOM 827 N N . ILE A 1 101 ? 6.121 -2.651 8.643 1.00 91.00 101 ILE A N 1
ATOM 828 C CA . ILE A 1 101 ? 7.591 -2.712 8.669 1.00 91.00 101 ILE A CA 1
ATOM 829 C C . ILE A 1 101 ? 8.173 -2.550 7.262 1.00 91.00 101 ILE A C 1
ATOM 831 O O . ILE A 1 101 ? 9.172 -1.864 7.083 1.00 91.00 101 ILE A O 1
ATOM 835 N N . LYS A 1 102 ? 7.566 -3.166 6.240 1.00 91.56 102 LYS A N 1
ATOM 836 C CA . LYS A 1 102 ? 8.057 -3.036 4.861 1.00 91.56 102 LYS A CA 1
ATOM 837 C C . LYS A 1 102 ? 7.925 -1.628 4.309 1.00 91.56 102 LYS A C 1
ATOM 839 O O . LYS A 1 102 ? 8.792 -1.241 3.536 1.00 91.56 102 LYS A O 1
ATOM 844 N N . GLU A 1 103 ? 6.852 -0.922 4.640 1.00 93.31 103 GLU A N 1
ATOM 845 C CA . GLU A 1 103 ? 6.532 0.399 4.096 1.00 93.31 103 GLU A CA 1
ATOM 846 C C . GLU A 1 103 ? 7.176 1.526 4.913 1.00 93.31 103 GLU A C 1
ATOM 848 O O . GLU A 1 103 ? 7.803 2.410 4.336 1.00 93.31 103 GLU A O 1
ATOM 853 N N . PHE A 1 104 ? 7.097 1.458 6.243 1.00 93.94 104 PHE A N 1
ATOM 854 C CA . PHE A 1 104 ? 7.555 2.492 7.181 1.00 93.94 104 PHE A CA 1
ATOM 855 C C . PHE A 1 104 ? 8.862 2.141 7.900 1.00 93.94 104 PHE A C 1
ATOM 857 O O . PHE A 1 104 ? 9.377 2.948 8.666 1.00 93.94 104 PHE A O 1
ATOM 864 N N . GLY A 1 105 ? 9.401 0.938 7.706 1.00 90.12 105 GLY A N 1
ATOM 865 C CA . GLY A 1 105 ? 10.633 0.473 8.350 1.00 90.12 105 GLY A CA 1
ATOM 866 C C . GLY A 1 105 ? 10.429 -0.120 9.747 1.00 90.12 105 GLY A C 1
ATOM 867 O O . GLY A 1 105 ? 11.180 -1.013 10.135 1.00 90.12 105 GLY A O 1
ATOM 868 N N . SER A 1 106 ? 9.413 0.319 10.496 1.00 90.81 106 SER A N 1
ATOM 869 C CA . SER A 1 106 ? 9.058 -0.252 11.801 1.00 90.81 106 SER A CA 1
ATOM 870 C C . SER A 1 106 ? 7.584 -0.022 12.157 1.00 90.81 106 SER A C 1
ATOM 872 O O . SER A 1 106 ? 6.901 0.797 11.534 1.00 90.81 106 SER A O 1
ATOM 874 N N . ILE A 1 107 ? 7.084 -0.743 13.165 1.00 92.75 107 ILE A N 1
ATOM 875 C CA . ILE A 1 107 ? 5.714 -0.548 13.665 1.00 92.75 107 ILE A CA 1
ATOM 876 C C . ILE A 1 107 ? 5.576 0.787 14.383 1.00 92.75 107 ILE A C 1
ATOM 878 O O . ILE A 1 107 ? 4.533 1.424 14.272 1.00 92.75 107 ILE A O 1
ATOM 882 N N . GLU A 1 108 ? 6.609 1.237 15.086 1.00 91.88 108 GLU A N 1
ATOM 883 C CA . GLU A 1 108 ? 6.612 2.514 15.796 1.00 91.88 108 GLU A CA 1
ATOM 884 C C . GLU A 1 108 ? 6.414 3.667 14.807 1.00 91.88 108 GLU A C 1
ATOM 886 O O . GLU A 1 108 ? 5.481 4.452 14.964 1.00 91.88 108 GLU A O 1
ATOM 891 N N . LYS A 1 109 ? 7.195 3.702 13.716 1.00 94.75 109 LYS A N 1
ATOM 892 C CA . LYS A 1 109 ? 7.049 4.715 12.656 1.00 94.75 109 LYS A CA 1
ATOM 893 C C . LYS A 1 109 ? 5.670 4.672 12.000 1.00 94.75 109 LYS A C 1
ATOM 895 O O . LYS A 1 109 ? 5.047 5.713 11.798 1.00 94.75 109 LYS A O 1
ATOM 900 N N . TYR A 1 110 ? 5.166 3.472 11.706 1.00 95.81 110 TYR A N 1
ATOM 901 C CA . TYR A 1 110 ? 3.803 3.298 11.201 1.00 95.81 110 TYR A CA 1
ATOM 902 C C . TYR A 1 110 ? 2.761 3.841 12.191 1.00 95.81 110 TYR A C 1
ATOM 904 O O . TYR A 1 110 ? 1.855 4.575 11.806 1.00 95.81 110 TYR A O 1
ATOM 912 N N . THR A 1 111 ? 2.905 3.526 13.478 1.00 95.75 111 THR A N 1
ATOM 913 C CA . THR A 1 111 ? 1.984 3.948 14.539 1.00 95.75 111 THR A CA 1
ATOM 914 C C . THR A 1 111 ? 1.987 5.466 14.701 1.00 95.75 111 THR A C 1
ATOM 916 O O . THR A 1 111 ? 0.920 6.067 14.800 1.00 95.75 111 THR A O 1
ATOM 919 N N . GLU A 1 112 ? 3.156 6.106 14.667 1.00 96.06 112 GLU A N 1
ATOM 920 C CA . GLU A 1 112 ? 3.290 7.566 14.681 1.00 96.06 112 GLU A CA 1
ATOM 921 C C . GLU A 1 112 ? 2.621 8.225 13.469 1.00 96.06 112 GLU A C 1
ATOM 923 O O . GLU A 1 112 ? 1.902 9.214 13.629 1.00 96.06 112 GLU A O 1
ATOM 928 N N . ALA A 1 113 ? 2.815 7.675 12.266 1.00 96.25 113 ALA A N 1
ATOM 929 C CA . ALA A 1 113 ? 2.158 8.168 11.058 1.00 96.25 113 ALA A CA 1
ATOM 930 C C . ALA A 1 113 ? 0.630 8.040 11.159 1.00 96.25 113 ALA A C 1
ATOM 932 O O . ALA A 1 113 ? -0.099 8.981 10.849 1.00 96.25 113 ALA A O 1
ATOM 933 N N . MET A 1 114 ? 0.130 6.908 11.660 1.00 95.62 114 MET A N 1
ATOM 934 C CA . MET A 1 114 ? -1.308 6.705 11.830 1.00 95.62 114 MET A CA 1
ATOM 935 C C . MET A 1 114 ? -1.912 7.590 12.929 1.00 95.62 114 MET A C 1
ATOM 937 O O . MET A 1 114 ? -3.022 8.077 12.740 1.00 95.62 114 MET A O 1
ATOM 941 N N . LYS A 1 115 ? -1.198 7.853 14.034 1.00 95.88 115 LYS A N 1
ATOM 942 C CA . LYS A 1 115 ? -1.620 8.833 15.055 1.00 95.88 115 LYS A CA 1
ATOM 943 C C . LYS A 1 115 ? -1.813 10.217 14.432 1.00 95.88 115 LYS A C 1
ATOM 945 O O . LYS A 1 115 ? -2.901 10.771 14.518 1.00 95.88 115 LYS A O 1
ATOM 950 N N . LYS A 1 116 ? -0.810 10.708 13.692 1.00 95.88 116 LYS A N 1
ATOM 951 C CA . LYS A 1 116 ? -0.898 11.992 12.970 1.00 95.88 116 LYS A CA 1
ATOM 952 C C . LYS A 1 116 ? -2.066 12.026 11.984 1.00 95.88 116 LYS A C 1
ATOM 954 O O . LYS A 1 116 ? -2.697 13.067 11.819 1.00 95.88 116 LYS A O 1
ATOM 959 N N . ASN A 1 117 ? -2.359 10.900 11.332 1.00 95.12 117 ASN A N 1
ATOM 960 C CA . ASN A 1 117 ? -3.504 10.805 10.432 1.00 95.12 117 ASN A CA 1
ATOM 961 C C . ASN A 1 117 ? -4.839 10.935 11.179 1.00 95.12 117 ASN A C 1
ATOM 963 O O . ASN A 1 117 ? -5.754 11.572 10.669 1.00 95.12 117 ASN A O 1
ATOM 967 N N . LEU A 1 118 ? -4.968 10.347 12.369 1.00 94.75 118 LEU A N 1
ATOM 968 C CA . LEU A 1 118 ? -6.177 10.487 13.183 1.00 94.75 118 LEU A CA 1
ATOM 969 C C . LEU A 1 118 ? -6.324 11.919 13.712 1.00 94.75 118 LEU A C 1
ATOM 971 O O . LEU A 1 118 ? -7.397 12.496 13.574 1.00 94.75 118 LEU A O 1
ATOM 975 N N . ASP A 1 119 ? -5.234 12.531 14.181 1.00 94.00 119 ASP A N 1
ATOM 976 C CA . ASP A 1 119 ? -5.223 13.927 14.647 1.00 94.00 119 ASP A CA 1
ATOM 977 C C . ASP A 1 119 ? -5.598 14.928 13.536 1.00 94.00 119 ASP A C 1
ATOM 979 O O . ASP A 1 119 ? -6.105 16.018 13.801 1.00 94.00 119 ASP A O 1
ATOM 983 N N . ASN A 1 120 ? -5.347 14.569 12.272 1.00 94.62 120 ASN A N 1
ATOM 984 C CA . ASN A 1 120 ? -5.602 15.403 11.096 1.00 94.62 120 ASN A CA 1
ATOM 985 C C . ASN A 1 120 ? -6.726 14.854 10.195 1.00 94.62 120 ASN A C 1
ATOM 987 O O . ASN A 1 120 ? -6.800 15.186 9.005 1.00 94.62 120 ASN A O 1
ATOM 991 N N . LEU A 1 121 ? -7.602 14.005 10.741 1.00 94.31 121 LEU A N 1
ATOM 992 C CA . LEU A 1 121 ? -8.589 13.253 9.968 1.00 94.31 121 LEU A CA 1
ATOM 993 C C . LEU A 1 121 ? -9.510 14.130 9.099 1.00 94.31 121 LEU A C 1
ATOM 995 O O . LEU A 1 121 ? -9.676 13.791 7.924 1.00 94.31 121 LEU A O 1
ATOM 999 N N . PRO A 1 122 ? -10.075 15.262 9.578 1.00 94.00 122 PRO A N 1
ATOM 1000 C CA . PRO A 1 122 ? -10.923 16.111 8.737 1.00 94.00 122 PRO A CA 1
ATOM 1001 C C . PRO A 1 122 ? -10.211 16.586 7.467 1.00 94.00 122 PRO A C 1
ATOM 1003 O O . PRO A 1 122 ? -10.754 16.541 6.370 1.00 94.00 122 PRO A O 1
ATOM 1006 N N . SER A 1 123 ? -8.948 16.965 7.612 1.00 95.38 123 SER A N 1
ATOM 1007 C CA . SER A 1 123 ? -8.127 17.481 6.529 1.00 95.38 123 SER A CA 1
ATOM 1008 C C . SER A 1 123 ? -7.703 16.383 5.539 1.00 95.38 123 SER A C 1
ATOM 1010 O O . SER A 1 123 ? -7.582 16.651 4.344 1.00 95.38 123 SER A O 1
ATOM 1012 N N . ILE A 1 124 ? -7.509 15.146 6.008 1.00 96.00 124 ILE A N 1
ATOM 1013 C CA . ILE A 1 124 ? -7.333 13.973 5.137 1.00 96.00 124 ILE A CA 1
ATOM 1014 C C . ILE A 1 124 ? -8.614 13.689 4.342 1.00 96.00 124 ILE A C 1
ATOM 1016 O O . ILE A 1 124 ? -8.550 13.380 3.153 1.00 96.00 124 ILE A O 1
ATOM 1020 N N . MET A 1 125 ? -9.784 13.828 4.969 1.00 94.94 125 MET A N 1
ATOM 1021 C CA . MET A 1 125 ? -11.078 13.616 4.312 1.00 94.94 125 MET A CA 1
ATOM 1022 C C . MET A 1 125 ? -11.346 14.650 3.211 1.00 94.94 125 MET A C 1
ATOM 1024 O O . MET A 1 125 ? -11.810 14.274 2.134 1.00 94.94 125 MET A O 1
ATOM 1028 N N . ASP A 1 126 ? -10.969 15.913 3.420 1.00 95.81 126 ASP A N 1
ATOM 1029 C CA . ASP A 1 126 ? -10.991 16.943 2.369 1.00 95.81 126 ASP A CA 1
ATOM 1030 C C . ASP A 1 126 ? -10.051 16.586 1.201 1.00 95.81 126 ASP A C 1
ATOM 1032 O O . ASP A 1 126 ? -10.391 16.763 0.026 1.00 95.81 126 ASP A O 1
ATOM 1036 N N . GLY A 1 127 ? -8.877 16.025 1.511 1.00 96.88 127 GLY A N 1
ATOM 1037 C CA . GLY A 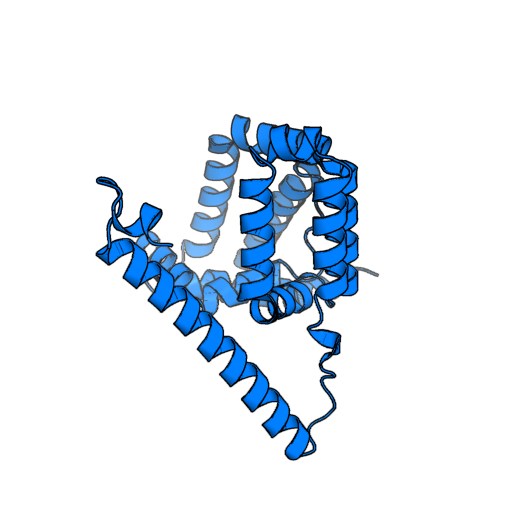1 127 ? -7.951 15.484 0.517 1.00 96.88 127 GLY A CA 1
ATOM 1038 C C . GLY A 1 127 ? -8.571 14.346 -0.296 1.00 96.88 127 GLY A C 1
ATOM 1039 O O . GLY A 1 127 ? -8.533 14.371 -1.526 1.00 96.88 127 GLY A O 1
ATOM 1040 N N . PHE A 1 128 ? -9.213 13.376 0.363 1.00 95.12 128 PHE A N 1
ATOM 1041 C CA . PHE A 1 128 ? -9.939 12.297 -0.316 1.00 95.12 128 PHE A CA 1
ATOM 1042 C C . PHE A 1 128 ? -11.061 12.826 -1.208 1.00 95.12 128 PHE A C 1
ATOM 1044 O O . PHE A 1 128 ? -11.236 12.330 -2.322 1.00 95.12 128 PHE A O 1
ATOM 1051 N N . GLN A 1 129 ? -11.798 13.838 -0.749 1.00 96.00 129 GLN A N 1
ATOM 1052 C CA . GLN A 1 129 ? -12.840 14.474 -1.545 1.00 96.00 129 GLN A CA 1
ATOM 1053 C C . GLN A 1 129 ? -12.246 15.162 -2.784 1.00 96.00 129 GLN A C 1
ATOM 1055 O O . GLN A 1 129 ? -12.752 14.968 -3.884 1.00 96.00 129 GLN A O 1
ATOM 1060 N N . THR A 1 130 ? -11.107 15.844 -2.640 1.00 96.56 130 THR A N 1
ATOM 1061 C CA . THR A 1 130 ? -10.376 16.453 -3.764 1.00 96.56 130 THR A CA 1
ATOM 1062 C C . THR A 1 130 ? -9.938 15.406 -4.791 1.00 96.56 130 THR A C 1
ATOM 1064 O O . THR A 1 130 ? -10.139 15.597 -5.993 1.00 96.56 130 THR A O 1
ATOM 1067 N N . ILE A 1 131 ? -9.378 14.277 -4.337 1.00 95.00 131 ILE A N 1
ATOM 1068 C CA . ILE A 1 131 ? -9.001 13.162 -5.217 1.00 95.00 131 ILE A CA 1
ATOM 1069 C C . ILE A 1 131 ? -10.224 12.607 -5.950 1.00 95.00 131 ILE A C 1
ATOM 1071 O O . ILE A 1 131 ? -10.168 12.358 -7.153 1.00 95.00 131 ILE A O 1
ATOM 1075 N N . LYS A 1 132 ? -11.341 12.445 -5.237 1.00 95.88 132 LYS A N 1
ATOM 1076 C CA . LYS A 1 132 ? -12.595 11.934 -5.790 1.00 95.88 132 LYS A CA 1
ATOM 1077 C C . LYS A 1 132 ? -13.192 12.868 -6.843 1.00 95.88 132 LYS A C 1
ATOM 1079 O O . LYS A 1 132 ? -13.606 12.387 -7.893 1.00 95.88 132 LYS A O 1
ATOM 1084 N N . ASP A 1 133 ? -13.204 14.174 -6.592 1.00 97.19 133 ASP A N 1
ATOM 1085 C CA . ASP A 1 133 ? -13.760 15.172 -7.517 1.00 97.19 133 ASP A CA 1
ATOM 1086 C C . ASP A 1 133 ? -12.947 15.292 -8.813 1.00 97.19 133 ASP A C 1
ATOM 1088 O O . ASP A 1 133 ? -13.469 15.723 -9.838 1.00 97.19 133 ASP A O 1
ATOM 1092 N N . ASN A 1 134 ? -11.686 14.852 -8.790 1.00 96.19 134 ASN A N 1
ATOM 1093 C CA . ASN A 1 134 ? -10.775 14.867 -9.934 1.00 96.19 134 ASN A CA 1
ATOM 1094 C C . ASN A 1 134 ? -10.381 13.449 -10.393 1.00 96.19 134 ASN A C 1
ATOM 1096 O O . ASN A 1 134 ? -9.367 13.274 -11.074 1.00 96.19 134 ASN A O 1
ATOM 1100 N N . ALA A 1 135 ? -11.171 12.429 -10.036 1.00 95.12 135 ALA A N 1
ATOM 1101 C CA . ALA A 1 135 ? -10.824 11.025 -10.257 1.00 95.12 135 ALA A CA 1
ATOM 1102 C C . ALA A 1 135 ? -10.523 10.702 -11.730 1.00 95.12 135 ALA A C 1
ATOM 1104 O O . ALA A 1 135 ? -9.567 9.979 -12.006 1.00 95.12 135 ALA A O 1
ATOM 1105 N N . ASP A 1 136 ? -11.277 11.277 -12.671 1.00 95.69 136 ASP A N 1
ATOM 1106 C CA . ASP A 1 136 ? -11.074 11.057 -14.109 1.00 95.69 136 ASP A CA 1
ATOM 1107 C C . ASP A 1 136 ? -9.714 11.580 -14.592 1.00 95.69 136 ASP A C 1
ATOM 1109 O O . ASP A 1 136 ? -9.044 10.928 -15.395 1.00 95.69 136 ASP A O 1
ATOM 1113 N N . VAL A 1 137 ? -9.269 12.726 -14.064 1.00 94.88 137 VAL A N 1
ATOM 1114 C CA . VAL A 1 137 ? -7.970 13.325 -14.402 1.00 94.88 137 VAL A CA 1
ATOM 1115 C C . VAL A 1 137 ? -6.838 12.433 -13.901 1.00 94.88 137 VAL A C 1
ATOM 1117 O O . VAL A 1 137 ? -5.947 12.072 -14.671 1.00 94.88 137 VAL A O 1
ATOM 1120 N N . TYR A 1 138 ? -6.895 12.019 -12.634 1.00 93.38 138 TYR A N 1
ATOM 1121 C CA . TYR A 1 138 ? -5.866 11.163 -12.041 1.00 93.38 138 TYR A CA 1
ATOM 1122 C C . TYR A 1 138 ? -5.838 9.764 -12.657 1.00 93.38 138 TYR A C 1
ATOM 1124 O O . TYR A 1 138 ? -4.765 9.186 -12.857 1.00 93.38 138 TYR A O 1
ATOM 1132 N N . LEU A 1 139 ? -7.005 9.226 -13.017 1.00 93.50 139 LEU A N 1
ATOM 1133 C CA . LEU A 1 139 ? -7.113 7.963 -13.735 1.00 93.50 139 LEU A CA 1
ATOM 1134 C C . LEU A 1 139 ? -6.493 8.066 -15.133 1.00 93.50 139 LEU A C 1
ATOM 1136 O O . LEU A 1 139 ? -5.740 7.174 -15.527 1.00 93.50 139 LEU A O 1
ATOM 1140 N N . ALA A 1 140 ? -6.762 9.147 -15.870 1.00 95.44 140 ALA A N 1
ATOM 1141 C CA . ALA A 1 140 ? -6.170 9.380 -17.184 1.00 95.44 140 ALA A CA 1
ATOM 1142 C C . ALA A 1 140 ? -4.639 9.497 -17.107 1.00 95.44 140 ALA A C 1
ATOM 1144 O O . ALA A 1 140 ? -3.942 8.820 -17.860 1.00 95.44 140 ALA A O 1
ATOM 1145 N N . GLN A 1 141 ? -4.115 10.276 -16.154 1.00 94.31 141 GLN A N 1
ATOM 1146 C CA . GLN A 1 141 ? -2.670 10.414 -15.924 1.00 94.31 141 GLN A CA 1
ATOM 1147 C C . GLN A 1 141 ? -2.009 9.073 -15.578 1.00 94.31 141 GLN A C 1
ATOM 1149 O O . GLN A 1 141 ? -0.997 8.700 -16.175 1.00 94.31 141 GLN A O 1
ATOM 1154 N N . THR A 1 142 ? -2.616 8.313 -14.661 1.00 93.31 142 THR A N 1
ATOM 1155 C CA . THR A 1 142 ? -2.114 6.991 -14.258 1.00 93.31 142 THR A CA 1
ATOM 1156 C C . THR A 1 142 ? -2.093 6.023 -15.440 1.00 93.31 142 THR A C 1
ATOM 1158 O O . THR A 1 142 ? -1.096 5.328 -15.648 1.00 93.31 142 THR A O 1
ATOM 1161 N N . ASN A 1 143 ? -3.164 5.987 -16.241 1.00 93.50 143 ASN A N 1
ATOM 1162 C CA . ASN A 1 143 ? -3.237 5.129 -17.424 1.00 93.50 143 ASN A CA 1
ATOM 1163 C C . ASN A 1 143 ? -2.189 5.526 -18.465 1.00 93.50 143 ASN A C 1
ATOM 1165 O O . ASN A 1 143 ? -1.476 4.652 -18.943 1.00 93.50 143 ASN A O 1
ATOM 1169 N N . GLN A 1 144 ? -2.030 6.820 -18.752 1.00 96.25 144 GLN A N 1
ATOM 1170 C CA . GLN A 1 144 ? -1.049 7.308 -19.721 1.00 96.25 144 GLN A CA 1
ATOM 1171 C C . GLN A 1 144 ? 0.384 6.903 -19.343 1.00 96.25 144 GLN A C 1
ATOM 1173 O O . GLN A 1 144 ? 1.137 6.423 -20.190 1.00 96.25 144 GLN A O 1
ATOM 1178 N N . LEU A 1 145 ? 0.777 7.087 -18.078 1.00 96.75 145 LEU A N 1
ATOM 1179 C CA . LEU A 1 145 ? 2.107 6.694 -17.601 1.00 96.75 145 LEU A CA 1
ATOM 1180 C C . LEU A 1 145 ? 2.301 5.176 -17.652 1.00 96.75 145 LEU A C 1
ATOM 1182 O O . LEU A 1 145 ? 3.339 4.699 -18.106 1.00 96.75 145 LEU A O 1
ATOM 1186 N N . THR A 1 146 ? 1.281 4.421 -17.243 1.00 94.62 146 THR A N 1
ATOM 1187 C CA . THR A 1 146 ? 1.314 2.955 -17.264 1.00 94.62 146 THR A CA 1
ATOM 1188 C C . THR A 1 146 ? 1.444 2.425 -18.693 1.00 94.62 146 THR A C 1
ATOM 1190 O O . THR A 1 146 ? 2.299 1.587 -18.957 1.00 94.62 146 THR A O 1
ATOM 1193 N N . GLU A 1 147 ? 0.656 2.950 -19.633 1.00 95.81 147 GLU A N 1
ATOM 1194 C CA . GLU A 1 147 ? 0.700 2.587 -21.054 1.00 95.81 147 GLU A CA 1
ATOM 1195 C C . GLU A 1 147 ? 2.050 2.912 -21.693 1.00 95.81 147 GLU A C 1
ATOM 1197 O O . GLU A 1 147 ? 2.570 2.098 -22.452 1.00 95.81 147 GLU A O 1
ATOM 1202 N N . ARG A 1 148 ? 2.655 4.058 -21.353 1.00 97.69 148 ARG A N 1
ATOM 1203 C CA . ARG A 1 148 ? 4.019 4.393 -21.791 1.00 97.69 148 ARG A CA 1
ATOM 1204 C C . ARG A 1 148 ? 5.030 3.371 -21.280 1.00 97.69 148 ARG A C 1
ATOM 1206 O O . ARG A 1 148 ? 5.829 2.878 -22.073 1.00 97.69 148 ARG A O 1
ATOM 1213 N N . LEU A 1 149 ? 4.967 3.029 -19.992 1.00 97.44 149 LEU A N 1
ATOM 1214 C CA . LEU A 1 149 ? 5.905 2.103 -19.352 1.00 97.44 149 LEU A CA 1
ATOM 1215 C C . LEU A 1 149 ? 5.866 0.713 -19.998 1.00 97.44 149 LEU A C 1
ATOM 1217 O O . LEU A 1 149 ? 6.909 0.106 -20.210 1.00 97.44 149 LEU A O 1
ATOM 1221 N N . ILE A 1 150 ? 4.673 0.221 -20.335 1.00 96.12 150 ILE A N 1
ATOM 1222 C CA . ILE A 1 150 ? 4.469 -1.125 -20.899 1.00 96.12 150 ILE A CA 1
ATOM 1223 C C . ILE A 1 150 ? 4.270 -1.142 -22.419 1.00 96.12 150 ILE A C 1
ATOM 1225 O O . ILE A 1 150 ? 3.855 -2.162 -22.967 1.00 96.12 150 ILE A O 1
ATOM 1229 N N . SER A 1 151 ? 4.550 -0.030 -23.103 1.00 95.69 151 SER A N 1
ATOM 1230 C CA . SER A 1 151 ? 4.396 0.089 -24.560 1.00 95.69 151 SER A CA 1
ATOM 1231 C C . SER A 1 151 ? 5.259 -0.914 -25.334 1.00 95.69 151 SER A C 1
ATOM 1233 O O . SER A 1 151 ? 4.856 -1.385 -26.397 1.00 95.69 151 SER A O 1
ATOM 1235 N N . ASP A 1 152 ? 6.408 -1.289 -24.769 1.00 95.75 152 ASP A N 1
ATOM 1236 C CA . ASP A 1 152 ? 7.288 -2.341 -25.264 1.00 95.75 152 ASP A CA 1
ATOM 1237 C C . ASP A 1 152 ? 7.755 -3.227 -24.099 1.00 95.75 152 ASP A C 1
ATOM 1239 O O . ASP A 1 152 ? 8.647 -2.876 -23.326 1.00 95.75 152 ASP A O 1
ATOM 1243 N N . LEU A 1 153 ? 7.155 -4.415 -23.994 1.00 96.44 153 LEU A N 1
ATOM 1244 C CA . LEU A 1 153 ? 7.446 -5.382 -22.932 1.00 96.44 153 LEU A CA 1
ATOM 1245 C C . LEU A 1 153 ? 8.856 -5.998 -23.014 1.00 96.44 153 LEU A C 1
ATOM 1247 O O . LEU A 1 153 ? 9.242 -6.733 -22.106 1.00 96.44 153 LEU A O 1
ATOM 1251 N N . SER A 1 154 ? 9.614 -5.742 -24.087 1.00 95.88 154 SER A N 1
ATOM 1252 C CA . SER A 1 154 ? 10.995 -6.218 -24.241 1.00 95.88 154 SER A CA 1
ATOM 1253 C C . SER A 1 154 ? 12.047 -5.264 -23.667 1.00 95.88 154 SER A C 1
ATOM 1255 O O . SER A 1 154 ? 13.221 -5.634 -23.585 1.00 95.88 154 SER A O 1
ATOM 1257 N N . LYS A 1 155 ? 11.646 -4.052 -23.257 1.00 96.44 155 LYS A N 1
ATOM 1258 C CA . LYS A 1 155 ? 12.545 -3.039 -22.692 1.00 96.44 155 LYS A CA 1
ATOM 1259 C C . LYS A 1 155 ? 13.166 -3.503 -21.379 1.00 96.44 155 LYS A C 1
ATOM 1261 O O . LYS A 1 155 ? 12.529 -4.163 -20.561 1.00 96.44 155 LYS A O 1
ATOM 1266 N N . ASP A 1 156 ? 14.416 -3.095 -21.169 1.00 97.69 156 ASP A N 1
ATOM 1267 C CA . ASP A 1 156 ? 15.109 -3.281 -19.897 1.00 97.69 156 ASP A CA 1
ATOM 1268 C C . ASP A 1 156 ? 14.427 -2.417 -18.814 1.00 97.69 156 ASP A C 1
ATOM 1270 O O . ASP A 1 156 ? 14.379 -1.188 -18.972 1.00 97.69 156 ASP A O 1
ATOM 1274 N N . PRO A 1 157 ? 13.930 -3.015 -17.711 1.00 97.44 157 PRO A N 1
ATOM 1275 C CA . PRO A 1 157 ? 13.300 -2.283 -16.615 1.00 97.44 157 PRO A CA 1
ATOM 1276 C C . PRO A 1 157 ? 14.203 -1.215 -15.978 1.00 97.44 157 PRO A C 1
ATOM 1278 O O . PRO A 1 157 ? 13.701 -0.281 -15.357 1.00 97.44 157 PRO A O 1
ATOM 1281 N N . SER A 1 158 ? 15.525 -1.341 -16.117 1.00 97.31 158 SER A N 1
ATOM 1282 C CA . SER A 1 158 ? 16.524 -0.396 -15.602 1.00 97.31 158 SER A CA 1
ATOM 1283 C C . SER A 1 158 ? 16.962 0.670 -16.613 1.00 97.31 158 SER A C 1
ATOM 1285 O O . SER A 1 158 ? 17.737 1.562 -16.267 1.00 97.31 158 SER A O 1
ATOM 1287 N N . SER A 1 159 ? 16.472 0.605 -17.856 1.00 97.94 159 SER A N 1
ATOM 1288 C CA . SER A 1 159 ? 16.820 1.585 -18.888 1.00 97.94 159 SER A CA 1
ATOM 1289 C C . SER A 1 159 ? 16.393 3.002 -18.502 1.00 97.94 159 SER A C 1
ATOM 1291 O O . SER A 1 159 ? 15.373 3.200 -17.838 1.00 97.94 159 SER A O 1
ATOM 1293 N N . THR A 1 160 ? 17.150 4.000 -18.968 1.00 96.94 160 THR A N 1
ATOM 1294 C CA . THR A 1 160 ? 16.867 5.421 -18.716 1.00 96.94 160 THR A CA 1
ATOM 1295 C C . THR A 1 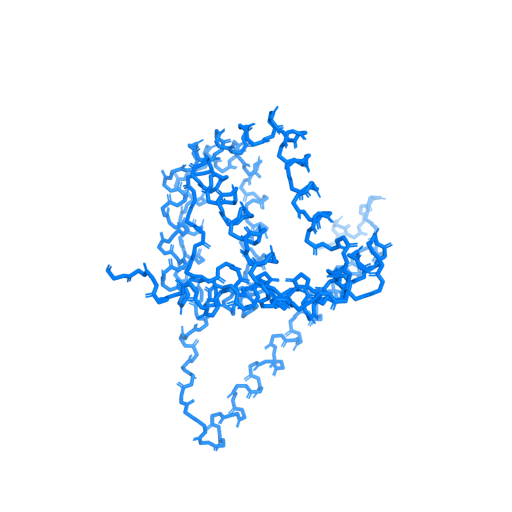160 ? 15.431 5.791 -19.080 1.00 96.94 160 THR A C 1
ATOM 1297 O O . THR A 1 160 ? 14.753 6.423 -18.282 1.00 96.94 160 THR A O 1
ATOM 1300 N N . GLU A 1 161 ? 14.944 5.328 -20.232 1.00 97.19 161 GLU A N 1
ATOM 1301 C CA . GLU A 1 161 ? 13.576 5.571 -20.706 1.00 97.19 161 GLU A CA 1
ATOM 1302 C C . GLU A 1 161 ? 12.517 5.066 -19.711 1.00 97.19 161 GLU A C 1
ATOM 1304 O O . GLU A 1 161 ? 11.610 5.807 -19.334 1.00 97.19 161 GLU A O 1
ATOM 1309 N N . ILE A 1 162 ? 12.648 3.823 -19.232 1.00 98.19 162 ILE A N 1
ATOM 1310 C CA . ILE A 1 162 ? 11.706 3.253 -18.259 1.00 98.19 162 ILE A CA 1
ATOM 1311 C C . ILE A 1 162 ? 11.807 3.980 -16.915 1.00 98.19 162 ILE A C 1
ATOM 1313 O O . ILE A 1 162 ? 10.788 4.296 -16.301 1.00 98.19 162 ILE A O 1
ATOM 1317 N N . GLN A 1 163 ? 13.020 4.288 -16.459 1.00 98.31 163 GLN A N 1
ATOM 1318 C CA . GLN A 1 163 ? 13.233 4.941 -15.169 1.00 98.31 163 GLN A CA 1
ATOM 1319 C C . GLN A 1 163 ? 12.794 6.413 -15.157 1.00 98.31 163 GLN A C 1
ATOM 1321 O O . GLN A 1 163 ? 12.350 6.901 -14.117 1.00 98.31 163 GLN A O 1
ATOM 1326 N N . GLU A 1 164 ? 12.827 7.109 -16.295 1.00 97.81 164 GLU A N 1
ATOM 1327 C CA . GLU A 1 164 ? 12.211 8.432 -16.453 1.00 97.81 164 GLU A CA 1
ATOM 1328 C C . GLU A 1 164 ? 10.690 8.363 -16.273 1.00 97.81 164 GLU A C 1
ATOM 1330 O O . GLU A 1 164 ? 10.127 9.165 -15.527 1.00 97.81 164 GLU A O 1
ATOM 1335 N N . ILE A 1 165 ? 10.029 7.351 -16.847 1.00 98.25 165 ILE A N 1
ATOM 1336 C CA . ILE A 1 165 ? 8.585 7.142 -16.661 1.00 98.25 165 ILE A CA 1
ATOM 1337 C C . ILE A 1 165 ? 8.267 6.813 -15.196 1.00 98.25 165 ILE A C 1
ATOM 1339 O O . ILE A 1 165 ? 7.334 7.383 -14.629 1.00 98.25 165 ILE A O 1
ATOM 1343 N N . VAL A 1 166 ? 9.053 5.947 -14.544 1.00 98.06 166 VAL A N 1
ATOM 1344 C CA . VAL A 1 166 ? 8.858 5.643 -13.114 1.00 98.06 166 VAL A CA 1
ATOM 1345 C C . VAL A 1 166 ? 9.058 6.889 -12.244 1.00 98.06 166 VAL A C 1
ATOM 1347 O O . VAL A 1 166 ? 8.309 7.096 -11.290 1.00 98.06 166 VAL A O 1
ATOM 1350 N N . LYS A 1 167 ? 10.004 7.769 -12.587 1.00 97.31 167 LYS A N 1
ATOM 1351 C CA . LYS A 1 167 ? 10.193 9.054 -11.898 1.00 97.31 167 LYS A CA 1
ATOM 1352 C C . LYS A 1 167 ? 8.987 9.985 -12.061 1.00 97.31 167 LYS A C 1
ATOM 1354 O O . LYS A 1 167 ? 8.603 10.658 -11.105 1.00 97.31 167 LYS A O 1
ATOM 1359 N N . GLU A 1 168 ? 8.373 10.025 -13.243 1.00 97.81 168 GLU A N 1
ATOM 1360 C CA . GLU A 1 168 ? 7.117 10.758 -13.456 1.00 97.81 168 GLU A CA 1
ATOM 1361 C C . GLU A 1 168 ? 5.970 10.169 -12.613 1.00 97.81 168 GLU A C 1
ATOM 1363 O O . GLU A 1 168 ? 5.226 10.922 -11.979 1.00 97.81 168 GLU A O 1
ATOM 1368 N N . MET A 1 169 ? 5.868 8.835 -12.528 1.00 97.31 169 MET A N 1
ATOM 1369 C CA . MET A 1 169 ? 4.908 8.157 -11.644 1.00 97.31 169 MET A CA 1
ATOM 1370 C C . MET A 1 169 ? 5.145 8.517 -10.171 1.00 97.31 169 MET A C 1
ATOM 1372 O O . MET A 1 169 ? 4.193 8.839 -9.464 1.00 97.31 169 MET A O 1
ATOM 1376 N N . ASP A 1 170 ? 6.397 8.526 -9.710 1.00 96.31 170 ASP A N 1
ATOM 1377 C CA . ASP A 1 170 ? 6.775 8.956 -8.358 1.00 96.31 170 ASP A CA 1
ATOM 1378 C C . ASP A 1 170 ? 6.346 10.396 -8.060 1.00 96.31 170 ASP A C 1
ATOM 1380 O O . ASP A 1 170 ? 5.745 10.658 -7.018 1.00 96.31 170 ASP A O 1
ATOM 1384 N N . GLY A 1 171 ? 6.578 11.318 -8.997 1.00 95.94 171 GLY A N 1
ATOM 1385 C CA . GLY A 1 171 ? 6.117 12.702 -8.882 1.00 95.94 171 GLY A CA 1
ATOM 1386 C C . GLY A 1 171 ? 4.599 12.807 -8.721 1.00 95.94 171 GLY A C 1
ATOM 1387 O O . GLY A 1 171 ? 4.122 13.507 -7.826 1.00 95.94 171 GLY A O 1
ATOM 1388 N N . MET A 1 172 ? 3.846 12.067 -9.539 1.00 95.38 172 MET A N 1
ATOM 1389 C CA . MET A 1 172 ? 2.383 12.027 -9.473 1.00 95.38 172 MET A CA 1
ATOM 1390 C C . MET A 1 172 ? 1.889 11.487 -8.123 1.00 95.38 172 MET A C 1
ATOM 1392 O O . MET A 1 172 ? 1.062 12.122 -7.470 1.00 95.38 172 MET A O 1
ATOM 1396 N N . VAL A 1 173 ? 2.407 10.343 -7.663 1.00 94.88 173 VAL A N 1
ATOM 1397 C CA . VAL A 1 173 ? 1.947 9.754 -6.396 1.00 94.88 173 VAL A CA 1
ATOM 1398 C C . VAL A 1 173 ? 2.343 10.635 -5.204 1.00 94.88 173 VAL A C 1
ATOM 1400 O O . VAL A 1 173 ? 1.531 10.830 -4.302 1.00 94.88 173 VAL A O 1
ATOM 1403 N N . LYS A 1 174 ? 3.529 11.258 -5.213 1.00 95.19 174 LYS A N 1
ATOM 1404 C CA . LYS A 1 174 ? 3.916 12.246 -4.190 1.00 95.19 174 LYS A CA 1
ATOM 1405 C C . LYS A 1 174 ? 2.945 13.419 -4.124 1.00 95.19 174 LYS A C 1
ATOM 1407 O O . LYS A 1 174 ? 2.608 13.859 -3.028 1.00 95.19 174 LYS A O 1
ATOM 1412 N N . GLU A 1 175 ? 2.477 13.915 -5.265 1.00 95.12 175 GLU A N 1
ATOM 1413 C CA . GLU A 1 175 ? 1.476 14.982 -5.291 1.00 95.12 175 GLU A CA 1
ATOM 1414 C C . GLU A 1 175 ? 0.137 14.521 -4.700 1.00 95.12 175 GLU A C 1
ATOM 1416 O O . GLU A 1 175 ? -0.438 15.223 -3.869 1.00 95.12 175 GLU A O 1
ATOM 1421 N N . HIS A 1 176 ? -0.314 13.303 -5.016 1.00 94.62 176 HIS A N 1
ATOM 1422 C CA . HIS A 1 176 ? -1.518 12.738 -4.397 1.00 94.62 176 HIS A CA 1
ATOM 1423 C C . HIS A 1 176 ? -1.387 12.619 -2.875 1.00 94.62 176 HIS A C 1
ATOM 1425 O O . HIS A 1 176 ? -2.310 12.989 -2.154 1.00 94.62 176 HIS A O 1
ATOM 1431 N N . TYR A 1 177 ? -0.244 12.157 -2.361 1.00 94.19 177 TYR A N 1
ATOM 1432 C CA . TYR A 1 177 ? -0.033 12.042 -0.914 1.00 94.19 177 TYR A CA 1
ATOM 1433 C C . TYR A 1 177 ? 0.037 13.404 -0.211 1.00 94.19 177 TYR A C 1
ATOM 1435 O O . TYR A 1 177 ? -0.424 13.516 0.924 1.00 94.19 177 TYR A O 1
ATOM 1443 N N . LYS A 1 178 ? 0.509 14.466 -0.884 1.00 95.56 178 LYS A N 1
ATOM 1444 C CA . LYS A 1 178 ? 0.392 15.840 -0.362 1.00 95.56 178 LYS A CA 1
ATOM 1445 C C . LYS A 1 178 ? -1.059 16.302 -0.283 1.00 95.56 178 LYS A C 1
ATOM 1447 O O . LYS A 1 178 ? -1.430 16.911 0.715 1.00 95.56 178 LYS A O 1
ATOM 1452 N N . ILE A 1 179 ? -1.869 16.012 -1.305 1.00 96.00 179 ILE A N 1
ATOM 1453 C CA . ILE A 1 179 ? -3.306 16.337 -1.312 1.00 96.00 179 ILE A CA 1
ATOM 1454 C C . ILE A 1 179 ? -4.015 15.596 -0.176 1.00 96.00 179 ILE A C 1
ATOM 1456 O O . ILE A 1 179 ? -4.770 16.201 0.580 1.00 96.00 179 ILE A O 1
ATOM 1460 N N . LEU A 1 180 ? -3.721 14.303 -0.019 1.00 94.69 180 LEU A N 1
ATOM 1461 C CA . LEU A 1 180 ? -4.244 13.471 1.064 1.00 94.69 180 LEU A CA 1
ATOM 1462 C C . LEU A 1 180 ? -3.689 13.868 2.434 1.00 94.69 180 LEU A C 1
ATOM 1464 O O . LEU A 1 180 ? -4.299 13.529 3.438 1.00 94.69 180 LEU A O 1
ATOM 1468 N N . LYS A 1 181 ? -2.557 14.580 2.486 1.00 94.44 181 LYS A N 1
ATOM 1469 C CA . LYS A 1 181 ? -1.824 14.936 3.712 1.00 94.44 181 LYS A CA 1
ATOM 1470 C C . LYS A 1 181 ? -1.482 13.706 4.556 1.00 94.44 181 LYS A C 1
ATOM 1472 O O . LYS A 1 181 ? -1.566 13.739 5.781 1.00 94.44 181 LYS A O 1
ATOM 1477 N N . MET A 1 182 ? -1.101 12.632 3.871 1.00 93.88 182 MET A N 1
ATOM 1478 C CA . MET A 1 182 ? -0.695 11.363 4.465 1.00 93.88 182 MET A CA 1
ATOM 1479 C C . MET A 1 182 ? 0.797 11.134 4.242 1.00 93.88 182 MET A C 1
ATOM 1481 O O . MET A 1 182 ? 1.359 11.548 3.227 1.00 93.88 182 MET A O 1
ATOM 1485 N N . ASP A 1 183 ? 1.426 10.426 5.174 1.00 92.81 183 ASP A N 1
ATOM 1486 C CA . ASP A 1 183 ? 2.779 9.913 4.985 1.00 92.81 183 ASP A CA 1
ATOM 1487 C C . ASP A 1 183 ? 2.746 8.677 4.067 1.00 92.81 183 ASP A C 1
ATOM 1489 O O . ASP A 1 183 ? 1.961 7.751 4.281 1.00 92.81 183 ASP A O 1
ATOM 1493 N N . MET A 1 184 ? 3.581 8.688 3.028 1.00 91.88 184 MET A N 1
ATOM 1494 C CA . MET A 1 184 ? 3.741 7.588 2.070 1.00 91.88 184 MET A CA 1
ATOM 1495 C C . MET A 1 184 ? 4.585 6.435 2.636 1.00 91.88 184 MET A C 1
ATOM 1497 O O . MET A 1 184 ? 4.554 5.329 2.101 1.00 91.88 184 MET A O 1
ATOM 1501 N N . GLY A 1 185 ? 5.340 6.679 3.704 1.00 92.00 185 GLY A N 1
ATOM 1502 C CA . GLY A 1 185 ? 6.340 5.750 4.199 1.00 92.00 185 GLY A CA 1
ATOM 1503 C C . GLY A 1 185 ? 7.634 5.788 3.383 1.00 92.00 185 GLY A C 1
ATOM 1504 O O . GLY A 1 185 ? 7.760 6.428 2.338 1.00 92.00 185 GLY A O 1
ATOM 1505 N N . GLU A 1 186 ? 8.638 5.078 3.885 1.00 91.56 186 GLU A N 1
ATOM 1506 C CA . GLU A 1 186 ? 10.018 5.122 3.392 1.00 91.56 186 GLU A CA 1
ATOM 1507 C C . GLU A 1 186 ? 10.248 4.216 2.172 1.00 91.56 186 GLU A C 1
ATOM 1509 O O . GLU A 1 186 ? 11.269 4.317 1.486 1.00 91.56 186 GLU A O 1
ATOM 1514 N N . ASN A 1 187 ? 9.333 3.278 1.913 1.00 93.88 187 ASN A N 1
ATOM 1515 C CA . ASN A 1 187 ? 9.552 2.203 0.947 1.00 93.88 187 ASN A CA 1
ATOM 1516 C C . ASN A 1 187 ? 8.291 1.809 0.157 1.00 93.88 187 ASN A C 1
ATOM 1518 O O . ASN A 1 187 ? 8.147 0.657 -0.259 1.00 93.88 187 ASN A O 1
ATOM 1522 N N . TYR A 1 188 ? 7.402 2.773 -0.098 1.00 95.00 188 TYR A N 1
ATOM 1523 C CA . TYR A 1 188 ? 6.193 2.584 -0.909 1.00 95.00 188 TYR A CA 1
ATOM 1524 C C . TYR A 1 188 ? 6.471 1.858 -2.236 1.00 95.00 188 TYR A C 1
ATOM 1526 O O . TYR A 1 188 ? 5.885 0.812 -2.512 1.00 95.00 188 TYR A O 1
ATOM 1534 N N . TRP A 1 189 ? 7.432 2.341 -3.034 1.00 95.94 189 TRP A N 1
ATOM 1535 C CA . TRP A 1 189 ? 7.737 1.743 -4.341 1.00 95.94 189 TRP A CA 1
ATOM 1536 C C . TRP A 1 189 ? 8.315 0.330 -4.254 1.00 95.94 189 TRP A C 1
ATOM 1538 O O . TRP A 1 189 ? 8.020 -0.495 -5.117 1.00 95.94 189 TRP A O 1
ATOM 1548 N N . GLY A 1 190 ? 9.069 0.019 -3.197 1.00 96.19 190 GLY A N 1
ATOM 1549 C CA . GLY A 1 190 ? 9.557 -1.338 -2.951 1.00 96.19 190 GLY A CA 1
ATOM 1550 C C . GLY A 1 190 ? 8.417 -2.305 -2.614 1.00 96.19 190 GLY A C 1
ATOM 1551 O O . GLY A 1 190 ? 8.388 -3.430 -3.114 1.00 96.19 190 GLY A O 1
ATOM 1552 N N . LEU A 1 191 ? 7.436 -1.855 -1.824 1.00 95.38 191 LEU A N 1
ATOM 1553 C CA . LEU A 1 191 ? 6.235 -2.637 -1.529 1.00 95.38 191 LEU A CA 1
ATOM 1554 C C . LEU A 1 191 ? 5.368 -2.838 -2.782 1.00 95.38 191 LEU A C 1
ATOM 1556 O O . LEU A 1 191 ? 4.935 -3.958 -3.060 1.00 95.38 191 LEU A O 1
ATOM 1560 N N . MET A 1 192 ? 5.160 -1.780 -3.570 1.00 96.62 192 MET A N 1
ATOM 1561 C CA . MET A 1 192 ? 4.413 -1.866 -4.827 1.00 96.62 192 MET A CA 1
ATOM 1562 C C . MET A 1 192 ? 5.090 -2.814 -5.818 1.00 96.62 192 MET A C 1
ATOM 1564 O O . MET A 1 192 ? 4.415 -3.657 -6.409 1.00 96.62 192 MET A O 1
ATOM 1568 N N . ALA A 1 193 ? 6.417 -2.745 -5.950 1.00 97.94 193 ALA A N 1
ATOM 1569 C CA . ALA A 1 193 ? 7.187 -3.673 -6.769 1.00 97.94 193 ALA A CA 1
ATOM 1570 C C . ALA A 1 193 ? 6.937 -5.134 -6.368 1.00 97.94 193 ALA A C 1
ATOM 1572 O O . ALA A 1 193 ? 6.637 -5.972 -7.217 1.00 97.94 193 ALA A O 1
ATOM 1573 N N . GLU A 1 194 ? 6.981 -5.445 -5.069 1.00 96.38 194 GLU A N 1
ATOM 1574 C CA . GLU A 1 194 ? 6.672 -6.789 -4.577 1.00 96.38 194 GLU A CA 1
ATOM 1575 C C . GLU A 1 194 ? 5.255 -7.231 -4.957 1.00 96.38 194 GLU A C 1
ATOM 1577 O O . GLU A 1 194 ? 5.059 -8.391 -5.328 1.00 96.38 194 GLU A O 1
ATOM 1582 N N . PHE A 1 195 ? 4.265 -6.336 -4.910 1.00 96.38 195 PHE A N 1
ATOM 1583 C CA . PHE A 1 195 ? 2.902 -6.676 -5.317 1.00 96.38 195 PHE A CA 1
ATOM 1584 C C . PHE A 1 195 ? 2.818 -7.053 -6.792 1.00 96.38 195 PHE A C 1
ATOM 1586 O O . PHE A 1 195 ? 2.322 -8.136 -7.106 1.00 96.38 195 PHE A O 1
ATOM 1593 N N . TYR A 1 196 ? 3.382 -6.233 -7.677 1.00 97.69 196 TYR A N 1
ATOM 1594 C CA . TYR A 1 196 ? 3.431 -6.523 -9.111 1.00 97.69 196 TYR A CA 1
ATOM 1595 C C . TYR A 1 196 ? 4.202 -7.810 -9.448 1.00 97.69 196 TYR A C 1
ATOM 1597 O O . TYR A 1 196 ? 3.880 -8.475 -10.434 1.00 97.69 196 TYR A O 1
ATOM 1605 N N . LEU A 1 197 ? 5.186 -8.196 -8.629 1.00 97.69 197 LEU A N 1
ATOM 1606 C CA . LEU A 1 197 ? 6.016 -9.383 -8.864 1.00 97.69 197 LEU A CA 1
ATOM 1607 C C . LEU A 1 197 ? 5.471 -10.671 -8.240 1.00 97.69 197 LEU A C 1
ATOM 1609 O O . LEU A 1 197 ? 5.805 -11.757 -8.711 1.00 97.69 197 LEU A O 1
ATOM 1613 N N . THR A 1 198 ? 4.682 -10.579 -7.166 1.00 95.25 198 THR A N 1
ATOM 1614 C CA . THR A 1 198 ? 4.355 -11.753 -6.335 1.00 95.25 198 THR A CA 1
ATOM 1615 C C . THR A 1 198 ? 2.869 -11.966 -6.078 1.00 95.25 198 THR A C 1
ATOM 1617 O O . THR A 1 19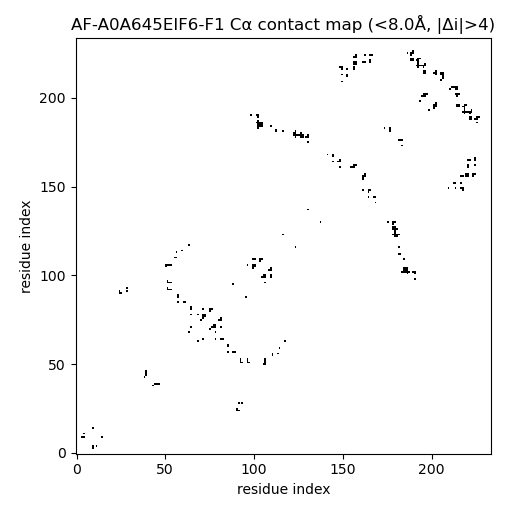8 ? 2.486 -13.079 -5.716 1.00 95.25 198 THR A O 1
ATOM 1620 N N . LYS A 1 199 ? 2.016 -10.944 -6.238 1.00 94.06 199 LYS A N 1
ATOM 1621 C CA . LYS A 1 199 ? 0.582 -11.061 -5.938 1.00 94.06 199 LYS A CA 1
ATOM 1622 C C . LYS A 1 199 ? -0.180 -11.536 -7.173 1.00 94.06 199 LYS A C 1
ATOM 1624 O O . LYS A 1 199 ? -0.196 -10.815 -8.174 1.00 94.06 199 LYS A O 1
ATOM 1629 N N . PRO A 1 200 ? -0.838 -12.712 -7.127 1.00 95.19 200 PRO A N 1
ATOM 1630 C CA . PRO A 1 200 ? -1.578 -13.235 -8.271 1.00 95.19 200 PRO A CA 1
ATOM 1631 C C . PRO A 1 200 ? -2.630 -12.264 -8.805 1.00 95.19 200 PRO A C 1
ATOM 1633 O O . PRO A 1 200 ? -2.851 -12.223 -10.012 1.00 95.19 200 PRO A O 1
ATOM 1636 N N . GLU A 1 201 ? -3.251 -11.466 -7.935 1.00 95.00 201 GLU A N 1
ATOM 1637 C CA . GLU A 1 201 ? -4.257 -10.477 -8.321 1.00 95.00 201 GLU A CA 1
ATOM 1638 C C . GLU A 1 201 ? -3.642 -9.387 -9.206 1.00 95.00 201 GLU A C 1
ATOM 1640 O O . GLU A 1 201 ? -4.167 -9.098 -10.280 1.00 95.00 201 GLU A O 1
ATOM 1645 N N . PHE A 1 202 ? -2.489 -8.841 -8.803 1.00 94.38 202 PHE A N 1
ATOM 1646 C CA . PHE A 1 202 ? -1.761 -7.836 -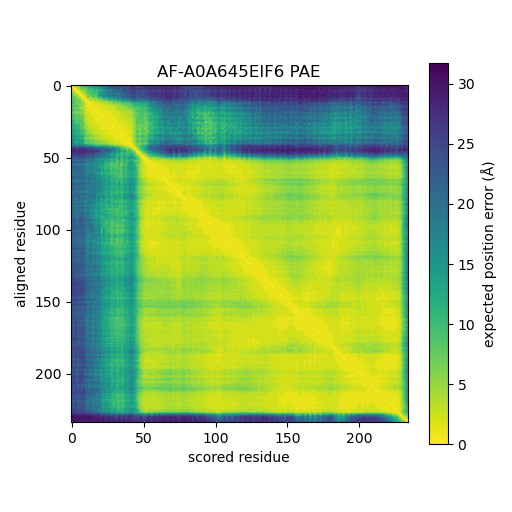9.579 1.00 94.38 202 PHE A CA 1
ATOM 1647 C C . PHE A 1 202 ? -1.271 -8.419 -10.901 1.00 94.38 202 PHE A C 1
ATOM 1649 O O . PHE A 1 202 ? -1.523 -7.833 -11.953 1.00 94.38 202 PHE A O 1
ATOM 1656 N N . ILE A 1 203 ? -0.648 -9.598 -10.859 1.00 97.06 203 ILE A N 1
ATOM 1657 C CA . ILE A 1 203 ? -0.126 -10.266 -12.054 1.00 97.06 203 ILE A CA 1
ATOM 1658 C C . ILE A 1 203 ? -1.249 -10.518 -13.055 1.00 97.06 203 ILE A C 1
ATOM 1660 O O . ILE A 1 203 ? -1.154 -10.120 -14.211 1.00 97.06 203 ILE A O 1
ATOM 1664 N N . THR A 1 204 ? -2.348 -11.121 -12.603 1.00 96.00 204 THR A N 1
ATOM 1665 C CA . THR A 1 204 ? -3.455 -11.508 -13.484 1.00 96.00 204 THR A CA 1
ATOM 1666 C C . THR A 1 204 ? -4.134 -10.293 -14.105 1.00 96.00 204 THR A C 1
ATOM 1668 O O . THR A 1 204 ? -4.427 -10.308 -15.299 1.00 96.00 204 THR A O 1
ATOM 1671 N N . ILE A 1 205 ? -4.398 -9.243 -13.320 1.00 95.31 205 ILE A N 1
ATOM 1672 C CA . ILE A 1 205 ? -5.080 -8.042 -13.817 1.00 95.31 205 ILE A CA 1
ATOM 1673 C C . ILE A 1 205 ? -4.221 -7.336 -14.869 1.00 95.31 205 ILE A C 1
ATOM 1675 O O . ILE A 1 205 ? -4.721 -7.015 -15.949 1.00 95.31 205 ILE A O 1
ATOM 1679 N N . ASN A 1 206 ? -2.936 -7.128 -14.579 1.00 94.88 206 ASN A N 1
ATOM 1680 C CA . ASN A 1 206 ? -2.054 -6.371 -15.462 1.00 94.88 206 ASN A CA 1
ATOM 1681 C C . ASN A 1 206 ? -1.682 -7.164 -16.714 1.00 94.88 206 ASN A C 1
ATOM 1683 O O . ASN A 1 206 ? -1.802 -6.631 -17.816 1.00 94.88 206 ASN A O 1
ATOM 1687 N N . ASP A 1 207 ? -1.346 -8.450 -16.584 1.00 97.06 207 ASP A N 1
ATOM 1688 C CA . ASP A 1 207 ? -1.019 -9.282 -17.745 1.00 97.06 207 ASP A CA 1
ATOM 1689 C C . ASP A 1 207 ? -2.230 -9.476 -18.668 1.00 97.06 207 ASP A C 1
ATOM 1691 O O . ASP A 1 207 ? -2.086 -9.524 -19.890 1.00 97.06 207 ASP A O 1
ATOM 1695 N N . LYS A 1 208 ? -3.446 -9.546 -18.108 1.00 96.50 208 LYS A N 1
ATOM 1696 C CA . LYS A 1 208 ? -4.675 -9.612 -18.907 1.00 96.50 208 LYS A CA 1
ATOM 1697 C C . LYS A 1 208 ? -4.943 -8.309 -19.656 1.00 96.50 208 LYS A C 1
ATOM 1699 O O . LYS A 1 208 ? -5.402 -8.358 -20.794 1.00 96.50 208 LYS A O 1
ATOM 1704 N N . LYS A 1 209 ? -4.719 -7.160 -19.014 1.00 94.31 209 LYS A N 1
ATOM 1705 C CA . LYS A 1 209 ? -5.021 -5.844 -19.595 1.00 94.31 209 LYS A CA 1
ATOM 1706 C C . LYS A 1 209 ? -3.980 -5.419 -20.632 1.00 94.31 209 LYS A C 1
ATOM 1708 O O . LYS A 1 209 ? -4.347 -4.817 -21.634 1.00 94.31 209 LYS A O 1
ATOM 1713 N N . HIS A 1 210 ? -2.712 -5.741 -20.398 1.00 93.69 210 HIS A N 1
ATOM 1714 C CA . HIS A 1 210 ? -1.589 -5.143 -21.122 1.00 93.69 210 HIS A CA 1
ATOM 1715 C C . HIS A 1 210 ? -0.668 -6.155 -21.816 1.00 93.69 210 HIS A C 1
ATOM 1717 O O . HIS A 1 210 ? 0.276 -5.763 -22.493 1.00 93.69 210 HIS A O 1
ATOM 1723 N N . GLY A 1 211 ? -0.959 -7.451 -21.699 1.00 95.38 211 GLY A N 1
ATOM 1724 C CA . GLY A 1 211 ? -0.167 -8.519 -22.296 1.00 95.38 211 GLY A CA 1
ATOM 1725 C C . GLY A 1 211 ? 0.721 -9.231 -21.278 1.00 95.38 211 GLY A C 1
ATOM 1726 O O . GLY A 1 211 ? 1.124 -8.682 -20.253 1.00 95.38 211 GLY A O 1
ATOM 1727 N N . LYS A 1 212 ? 1.018 -10.501 -21.564 1.00 97.00 212 LYS A N 1
ATOM 1728 C CA . LYS A 1 212 ? 1.799 -11.370 -20.678 1.00 97.00 212 LYS A CA 1
ATOM 1729 C C . LYS A 1 212 ? 3.173 -10.760 -20.388 1.00 97.00 212 LYS A C 1
ATOM 1731 O O . LYS A 1 212 ? 3.926 -10.491 -21.319 1.00 97.00 212 LYS A O 1
ATOM 1736 N N . GLY A 1 213 ? 3.520 -10.632 -19.108 1.00 96.56 213 GLY A N 1
ATOM 1737 C CA . GLY A 1 213 ? 4.775 -10.025 -18.662 1.00 96.56 213 GLY A CA 1
ATOM 1738 C C . GLY A 1 213 ? 4.683 -8.535 -18.324 1.00 96.56 213 GLY A C 1
ATOM 1739 O O . GLY A 1 213 ? 5.656 -7.996 -17.799 1.00 96.56 213 GLY A O 1
ATOM 1740 N N . ALA A 1 214 ? 3.536 -7.881 -18.533 1.00 97.81 214 ALA A N 1
ATOM 1741 C CA . ALA A 1 214 ? 3.343 -6.481 -18.158 1.00 97.81 214 ALA A CA 1
ATOM 1742 C C . ALA A 1 214 ? 3.521 -6.251 -16.651 1.00 97.81 214 ALA A C 1
ATOM 1744 O O . ALA A 1 214 ? 4.253 -5.347 -16.249 1.00 97.81 214 ALA A O 1
ATOM 1745 N N . SER A 1 215 ? 2.927 -7.105 -15.807 1.00 98.06 215 SER A N 1
ATOM 1746 C CA . SER A 1 215 ? 3.091 -6.990 -14.352 1.00 98.06 215 SER A CA 1
ATOM 1747 C C . SER A 1 215 ? 4.551 -7.145 -13.935 1.00 98.06 215 SER A C 1
ATOM 1749 O O . SER A 1 215 ? 5.026 -6.452 -13.039 1.00 98.06 215 SER A O 1
ATOM 1751 N N . LYS A 1 216 ? 5.282 -8.035 -14.617 1.00 98.19 216 LYS A N 1
ATOM 1752 C CA . LYS A 1 216 ? 6.703 -8.258 -14.361 1.00 98.19 216 LYS A CA 1
ATOM 1753 C C . LYS A 1 216 ? 7.528 -7.012 -14.692 1.00 98.19 216 LYS A C 1
ATOM 1755 O O . LYS A 1 216 ? 8.287 -6.580 -13.833 1.00 98.19 216 LYS A O 1
ATOM 1760 N N . LEU A 1 217 ? 7.348 -6.420 -15.878 1.00 98.44 217 LEU A N 1
ATOM 1761 C CA . LEU A 1 217 ? 8.074 -5.209 -16.283 1.00 98.44 217 LEU A CA 1
ATOM 1762 C C . LEU A 1 217 ? 7.820 -4.050 -15.309 1.00 98.44 217 LEU A C 1
ATOM 1764 O O . LEU A 1 217 ? 8.775 -3.438 -14.834 1.00 98.44 217 LEU A O 1
ATOM 1768 N N . ILE A 1 218 ? 6.553 -3.799 -14.950 1.00 98.25 218 ILE A N 1
ATOM 1769 C CA . ILE A 1 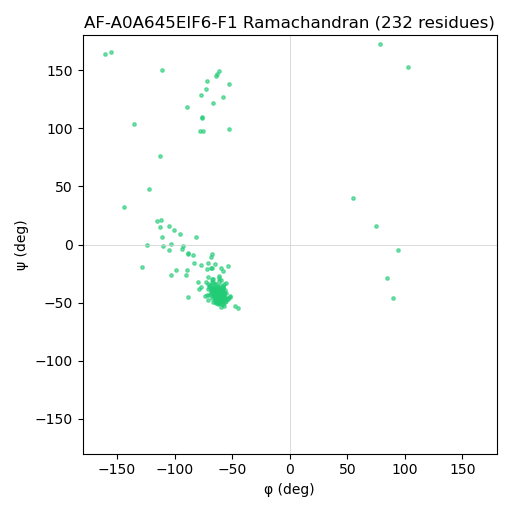218 ? 6.197 -2.779 -13.951 1.00 98.25 218 ILE A CA 1
ATOM 1770 C C . ILE A 1 218 ? 6.920 -3.069 -12.631 1.00 98.25 218 ILE A C 1
ATOM 1772 O O . ILE A 1 218 ? 7.613 -2.209 -12.093 1.00 98.25 218 ILE A O 1
ATOM 1776 N N . GLY A 1 219 ? 6.793 -4.293 -12.118 1.00 98.25 219 GLY A N 1
ATOM 1777 C CA . GLY A 1 219 ? 7.385 -4.681 -10.844 1.00 98.25 219 GLY A CA 1
ATOM 1778 C C . GLY A 1 219 ? 8.910 -4.554 -10.809 1.00 98.25 219 GLY A C 1
ATOM 1779 O O . GLY A 1 219 ? 9.456 -4.037 -9.837 1.00 98.25 219 GLY A O 1
ATOM 1780 N N . GLU A 1 220 ? 9.606 -4.977 -11.865 1.00 98.56 220 GLU A N 1
ATOM 1781 C CA . GLU A 1 220 ? 11.068 -4.872 -11.965 1.00 98.56 220 GLU A CA 1
ATOM 1782 C C . GLU A 1 220 ? 11.530 -3.413 -12.084 1.00 98.56 220 GLU A C 1
ATOM 1784 O O . GLU A 1 220 ? 12.505 -3.031 -11.432 1.00 98.56 220 GLU A O 1
ATOM 1789 N N . ALA A 1 221 ? 10.802 -2.579 -12.831 1.00 98.44 221 ALA A N 1
ATOM 1790 C CA . ALA A 1 221 ? 11.110 -1.159 -12.979 1.00 98.44 221 ALA A CA 1
ATOM 1791 C C . ALA A 1 221 ? 10.962 -0.402 -11.650 1.00 98.44 221 ALA A C 1
ATOM 1793 O O . ALA A 1 221 ? 11.859 0.348 -11.253 1.00 98.44 221 ALA A O 1
ATOM 1794 N N . LEU A 1 222 ? 9.862 -0.647 -10.924 1.00 98.19 222 LEU A N 1
ATOM 1795 C CA . LEU A 1 222 ? 9.622 -0.073 -9.597 1.00 98.19 222 LEU A CA 1
ATOM 1796 C C . LEU A 1 222 ? 10.652 -0.559 -8.573 1.00 98.19 222 LEU A C 1
ATOM 1798 O O . LEU A 1 222 ? 11.129 0.230 -7.755 1.00 98.19 222 LEU A O 1
ATOM 1802 N N . LYS A 1 223 ? 11.028 -1.844 -8.632 1.00 97.81 223 LYS A N 1
ATOM 1803 C CA . LYS A 1 223 ? 12.057 -2.411 -7.757 1.00 97.81 223 LYS A CA 1
ATOM 1804 C C . LYS A 1 223 ? 13.379 -1.676 -7.949 1.00 97.81 223 LYS A C 1
ATOM 1806 O O . LYS A 1 223 ? 13.915 -1.153 -6.973 1.00 97.81 223 LYS A O 1
ATOM 1811 N N . PHE A 1 224 ? 13.851 -1.577 -9.193 1.00 97.88 224 PHE A N 1
ATOM 1812 C CA . PHE A 1 224 ? 15.087 -0.868 -9.514 1.00 97.88 224 PHE A CA 1
ATOM 1813 C C . PHE A 1 224 ? 15.036 0.585 -9.026 1.00 97.88 224 PHE A C 1
ATOM 1815 O O . PHE A 1 224 ? 15.954 1.035 -8.340 1.00 97.88 224 PHE A O 1
ATOM 1822 N N . TYR A 1 225 ? 13.937 1.299 -9.291 1.00 97.00 225 TYR A N 1
ATOM 1823 C CA . TYR A 1 225 ? 13.756 2.676 -8.827 1.00 97.00 225 TYR A CA 1
ATOM 1824 C C . TYR A 1 225 ? 13.860 2.789 -7.299 1.00 97.00 225 TYR A C 1
ATOM 1826 O O . TYR A 1 225 ? 14.538 3.679 -6.783 1.00 97.00 225 TYR A O 1
ATOM 1834 N N . SER A 1 226 ? 13.217 1.874 -6.566 1.00 95.12 226 SER A N 1
ATOM 1835 C CA . SER A 1 226 ? 13.199 1.873 -5.098 1.00 95.12 226 SER A CA 1
ATOM 1836 C C . SER A 1 226 ? 14.564 1.580 -4.466 1.00 95.12 226 SER A C 1
ATOM 1838 O O . SER A 1 226 ? 14.876 2.114 -3.401 1.00 95.12 226 SER A O 1
ATOM 1840 N N . GLU A 1 227 ? 15.387 0.756 -5.117 1.00 94.38 227 GLU A N 1
ATOM 1841 C CA . GLU A 1 227 ? 16.722 0.381 -4.640 1.00 94.38 227 GLU A CA 1
ATOM 1842 C C . GLU A 1 227 ? 17.756 1.481 -4.928 1.00 94.38 227 GLU A C 1
ATOM 1844 O O . GLU A 1 227 ? 18.663 1.690 -4.124 1.00 94.38 227 GLU A O 1
ATOM 1849 N N . ASN A 1 228 ? 17.589 2.231 -6.024 1.00 90.94 228 ASN A N 1
ATOM 1850 C CA . ASN A 1 228 ? 18.580 3.206 -6.490 1.00 90.94 228 ASN A CA 1
ATOM 1851 C C . ASN A 1 228 ? 18.273 4.663 -6.093 1.00 90.94 228 ASN A C 1
ATOM 1853 O O . ASN A 1 228 ? 19.193 5.469 -5.991 1.00 90.94 228 ASN A O 1
ATOM 1857 N N . ASN A 1 229 ? 17.020 5.028 -5.792 1.00 74.88 229 ASN A N 1
ATOM 1858 C CA . ASN A 1 229 ? 16.698 6.399 -5.358 1.00 74.88 229 ASN A CA 1
ATOM 1859 C C . ASN A 1 229 ? 16.896 6.670 -3.863 1.00 74.88 229 ASN A C 1
ATOM 1861 O O . ASN A 1 229 ? 16.881 7.831 -3.455 1.00 74.88 229 ASN A O 1
ATOM 1865 N N . LYS A 1 230 ? 17.156 5.645 -3.042 1.00 57.16 230 LYS A N 1
ATOM 1866 C CA . LYS A 1 230 ? 17.499 5.833 -1.618 1.00 57.16 230 LYS A CA 1
ATOM 1867 C C . LYS A 1 230 ? 18.868 6.498 -1.402 1.00 57.16 230 LYS A C 1
ATOM 1869 O O . LYS A 1 230 ? 19.165 6.903 -0.285 1.00 57.16 230 LYS A O 1
ATOM 1874 N N . GLN A 1 231 ? 19.685 6.639 -2.450 1.00 42.16 231 GLN A N 1
ATOM 1875 C CA . GLN A 1 231 ? 21.008 7.274 -2.390 1.00 42.16 231 GLN A CA 1
ATOM 1876 C C . GLN A 1 231 ? 20.996 8.800 -2.609 1.00 42.16 231 GLN A C 1
ATOM 1878 O O . GLN A 1 231 ? 22.026 9.432 -2.405 1.00 42.16 231 GLN A O 1
ATOM 1883 N N . ASN A 1 232 ? 19.858 9.412 -2.968 1.00 32.19 232 ASN A N 1
ATOM 1884 C CA . ASN A 1 232 ? 19.781 10.848 -3.295 1.00 32.19 232 ASN A CA 1
ATOM 1885 C C . ASN A 1 232 ? 19.130 11.726 -2.204 1.00 32.19 232 ASN A C 1
ATOM 1887 O O . ASN A 1 232 ? 18.768 12.869 -2.473 1.00 32.19 232 ASN A O 1
ATOM 1891 N N . CYS A 1 233 ? 18.991 11.219 -0.975 1.00 30.62 233 CYS A N 1
ATOM 1892 C CA . CYS A 1 233 ? 18.579 12.010 0.190 1.00 30.62 233 CYS A CA 1
ATOM 1893 C C . CYS A 1 233 ? 19.739 12.118 1.193 1.00 30.62 233 CYS A C 1
ATOM 1895 O O . CYS A 1 233 ? 19.752 11.435 2.217 1.00 30.62 233 CYS A O 1
ATOM 1897 N N . HIS A 1 234 ? 20.713 12.972 0.875 1.00 28.70 234 HIS A N 1
ATOM 1898 C CA . HIS A 1 234 ? 21.695 13.515 1.815 1.00 28.70 234 HIS A CA 1
ATOM 1899 C C . HIS A 1 234 ? 21.635 15.038 1.783 1.00 28.70 234 HIS A C 1
ATOM 1901 O O . HIS A 1 234 ? 21.568 15.591 0.661 1.00 28.70 234 HIS A O 1
#

Solvent-accessible surface area (backbone atoms only — not comparable to full-atom values): 12676 Å² total; per-residue (Å²): 116,74,68,62,78,68,40,97,84,54,56,64,66,61,51,49,51,54,50,50,52,53,51,50,43,53,50,51,54,51,52,52,53,50,54,51,51,52,43,52,76,70,70,48,82,83,78,54,77,67,72,46,56,54,63,66,48,53,47,52,50,56,49,46,54,71,76,38,48,69,59,37,32,72,78,51,67,28,70,66,55,45,47,52,52,52,52,50,45,65,66,38,36,63,64,51,31,54,49,32,26,56,23,39,69,29,49,65,54,36,36,54,51,50,49,54,43,61,80,42,38,73,60,30,51,53,17,50,49,53,51,60,79,41,39,69,61,56,50,50,52,53,49,53,52,50,50,62,61,49,68,52,82,83,59,60,39,80,36,70,72,43,46,52,48,51,51,53,50,51,53,52,52,53,50,50,32,58,51,30,68,50,83,70,52,84,23,45,48,44,50,52,12,48,38,26,64,69,34,68,69,46,30,54,55,35,20,70,75,65,38,84,57,35,18,45,47,53,12,49,26,32,35,49,50,46,69,62,56,70,77,75,79,124

Foldseek 3Di:
DVVLVPDPPNPPVVVVVVVVVLVVLVVVVVVVVVVLVVCVVVVHPDPDPVQLDLVLLLVLLVCLLVVVQVVCCVPQVHSVSSVVVSVVCVSCSNVVSVVLCQFAVGSVSSSVLVSVCSVCVVQLVQLVVVCVVCVVVLVVVVVVLLCQLLVDLVDDLLDPSNLVSVVVVVVSVVVSCVSSVGDRHLQVLLSQLCCLVPPPVNQVVQCVVRNHNSSVSSSSNSNNNRVPVVVPDD

Organism: NCBI:txid1076179

Sequence (234 aa):
MKEILTSPQYDKVQALHRQKELLSMKRDRLNELISMIEKKLKGGSTMSFREFDMSEYIGVLETFKQEHEDEVVKYYGSMDEFGKKIEHIKSNEIRIAKLAIKEFGSIEKYTEAMKKNLDNLPSIMDGFQTIKDNADVYLAQTNQLTERLISDLSKDPSSTEIQEIVKEMDGMVKEHYKILKMDMGENYWGLMAEFYLTKPEFITINDKKHGKGASKLIGEALKFYSENNKQNCH

InterPro domains:
  IPR012925 TipAS antibiotic-recognition domain [PF07739] (132-225)
  IPR036244 TipA-like multidrug resistance regulator, antibiotic-recognition domain [SSF89082] (140-227)

Secondary structure (DSSP, 8-state):
-HHHHT-TT--HHHHHHHHHHHHHHHHHHHHHHHHHHHHHHTT-----GGGG--HHHHHHHHHHHHH-HHHHHHHHS-HHHHHHHHHHHHHTHHHHHHHHHHHHSSHHHHHHHHHHHHHTHHHHHHHHHHHHHTHHHHHHHHHHHHHHHTS-TTS-TTSHHHHHHHHHHHHHHHHHHHHHT----S-HHHHHHHHHHH-HHHHHHHHHHH-TTHHHHHHHHHHHHHHHGGGS--

pLDDT: mean 88.06, std 13.9, range [28.7, 98.56]